Protein AF-A0A523Q252-F1 (afdb_monomer_lite)

Foldseek 3Di:
DDDDDDDDDDDDDDDDDDDDPVPQDDLLRQLCVVLVDDPVLSVQLVVQCVVVVHDSQVSCVVVVNDDPVSSLVSVCVNLVPDDDDPPDPPDAQAEEEAWAQADPDDDQTVCRVQVHDQQDFDCCQLVSHDDPPQWDDRPPDPSYIYGHNHDHDPDRQCSLLDPSVLSVVVVVVSHHVDYHYHYPDVVVDCGLLSNQLSDAADEAEAEPPPDDPVVVVVVVVSNVVGNHHYPYYHYDPD

Radius of gyration: 22.76 Å; chains: 1; bounding box: 71×56×60 Å

pLDDT: mean 72.09, std 19.12, range [28.69, 90.31]

Sequence (238 aa):
MTEQEKASGPTHSTFGSLPSSDDIRSIGDIIRDTRALSAAQVAEILQHQRLHGLKFGEAAIALGYASPDDVLHALAEQFNYAVADGEQTAAHPELVVLNQPFSQLRGPRLHEVFGVDNNSGLSGLLSGRRGDSVIKSVKGINNLFVLPVGIQPPNPLELIEGAAFGLLLHELLNKFDHVVVDTPAADFGADGLVAAARCGVALIVARQNSVRVDDLKALVQALSASTAKVAGVVMNEY

Structure (mmCIF, N/CA/C/O backbone):
data_AF-A0A523Q252-F1
#
_entry.id   AF-A0A523Q252-F1
#
loop_
_atom_site.group_PDB
_atom_site.id
_atom_site.type_symbol
_atom_site.label_atom_id
_atom_site.label_alt_id
_atom_site.label_comp_id
_atom_site.label_asym_id
_atom_site.label_entity_id
_atom_site.label_seq_id
_atom_site.pdbx_PDB_ins_code
_atom_site.Cartn_x
_atom_site.Cartn_y
_atom_site.Cartn_z
_atom_site.occupancy
_atom_site.B_iso_or_equiv
_atom_site.auth_seq_id
_atom_site.auth_comp_id
_atom_site.auth_asym_id
_atom_site.auth_atom_id
_atom_site.pdbx_PDB_model_num
ATOM 1 N N . MET A 1 1 ? -52.407 40.729 -20.693 1.00 36.56 1 MET A N 1
ATOM 2 C CA . MET A 1 1 ? -51.652 39.997 -21.728 1.00 36.56 1 MET A CA 1
ATOM 3 C C . MET A 1 1 ? -50.249 40.572 -21.735 1.00 36.56 1 MET A C 1
ATOM 5 O O . MET A 1 1 ? -50.136 41.751 -22.027 1.00 36.56 1 MET A O 1
ATOM 9 N N . THR A 1 2 ? -49.164 39.901 -21.369 1.00 36.41 2 THR A N 1
ATOM 10 C CA . THR A 1 2 ? -48.904 38.588 -20.750 1.00 36.41 2 THR A CA 1
ATOM 11 C C . THR A 1 2 ? -47.405 38.663 -20.393 1.00 36.41 2 THR A C 1
ATOM 13 O O . THR A 1 2 ? -46.622 39.146 -21.203 1.00 36.41 2 THR A O 1
ATOM 16 N N . GLU A 1 3 ? -47.063 38.505 -19.115 1.00 33.69 3 GLU A N 1
ATOM 17 C CA . GLU A 1 3 ? -46.127 37.489 -18.589 1.00 33.69 3 GLU A CA 1
ATOM 18 C C . GLU A 1 3 ? -44.646 37.619 -19.003 1.00 33.69 3 GLU A C 1
ATOM 20 O O . GLU A 1 3 ? -44.242 37.293 -20.113 1.00 33.69 3 GLU A O 1
ATOM 25 N N . GLN A 1 4 ? -43.828 38.040 -18.028 1.00 32.91 4 GLN A N 1
ATOM 26 C CA . GLN A 1 4 ? -42.400 37.737 -17.924 1.00 32.91 4 GLN A CA 1
ATOM 27 C C . GLN A 1 4 ? -42.231 36.698 -16.808 1.00 32.91 4 GLN A C 1
ATOM 29 O O . GLN A 1 4 ? -42.614 36.935 -15.661 1.00 32.91 4 GLN A O 1
ATOM 34 N N . GLU A 1 5 ? -41.677 35.547 -17.170 1.00 33.34 5 GLU A N 1
ATOM 35 C CA . GLU A 1 5 ? -41.422 34.400 -16.306 1.00 33.34 5 GLU A CA 1
ATOM 36 C C . GLU A 1 5 ? -40.160 34.634 -15.457 1.00 33.34 5 GLU A C 1
ATOM 38 O O . GLU A 1 5 ? -39.089 34.969 -15.968 1.00 33.34 5 GLU A O 1
ATOM 43 N N . LYS A 1 6 ? -40.301 34.493 -14.135 1.00 35.69 6 LYS A N 1
ATOM 44 C CA . LYS A 1 6 ? -39.250 34.682 -13.130 1.00 35.69 6 LYS A CA 1
ATOM 45 C C . LYS A 1 6 ? -38.856 33.303 -12.598 1.00 35.69 6 LYS A C 1
ATOM 47 O O . LYS A 1 6 ? -39.648 32.664 -11.913 1.00 35.69 6 LYS A O 1
ATOM 52 N N . ALA A 1 7 ? -37.647 32.850 -12.919 1.00 34.19 7 ALA A N 1
ATOM 53 C CA . ALA A 1 7 ? -37.107 31.583 -12.436 1.00 34.19 7 ALA A CA 1
ATOM 54 C C . ALA A 1 7 ? -36.744 31.669 -10.940 1.00 34.19 7 ALA A C 1
ATOM 56 O O . ALA A 1 7 ? -35.943 32.510 -10.524 1.00 34.19 7 ALA A O 1
ATOM 57 N N . SER A 1 8 ? -37.349 30.787 -10.143 1.00 32.75 8 SER A N 1
ATOM 58 C CA . SER A 1 8 ? -37.060 30.552 -8.726 1.00 32.75 8 SER A CA 1
ATOM 59 C C . SER A 1 8 ? -35.768 29.746 -8.556 1.00 32.75 8 SER A C 1
ATOM 61 O O . SER A 1 8 ? -35.672 28.626 -9.050 1.00 32.75 8 SER A O 1
ATOM 63 N N . GLY A 1 9 ? -34.794 30.290 -7.823 1.00 31.78 9 GLY A N 1
ATOM 64 C CA . GLY A 1 9 ? -33.661 29.528 -7.283 1.00 31.78 9 GLY A CA 1
ATOM 65 C C . GLY A 1 9 ? -34.025 28.883 -5.935 1.00 31.78 9 GLY A C 1
ATOM 66 O O . GLY A 1 9 ? -34.814 29.474 -5.191 1.00 31.78 9 GLY A O 1
ATOM 67 N N . PRO A 1 10 ? -33.496 27.692 -5.596 1.00 34.22 10 PRO A N 1
ATOM 68 C CA . PRO A 1 10 ? -33.835 27.025 -4.351 1.00 34.22 10 PRO A CA 1
ATOM 69 C C . PRO A 1 10 ? -33.072 27.610 -3.153 1.00 34.22 10 PRO A C 1
ATOM 71 O O . PRO A 1 10 ? -31.924 28.038 -3.231 1.00 34.22 10 PRO A O 1
ATOM 74 N N . THR A 1 11 ? -33.792 27.608 -2.039 1.00 34.41 11 THR A N 1
ATOM 75 C CA . THR A 1 11 ? -33.485 28.021 -0.668 1.00 34.41 11 THR A CA 1
ATOM 76 C C . THR A 1 11 ? -32.169 27.481 -0.098 1.00 34.41 11 THR A C 1
ATOM 78 O O . THR A 1 11 ? -31.954 26.272 -0.062 1.00 34.41 11 THR A O 1
ATOM 81 N N . HIS A 1 12 ? -31.345 28.378 0.456 1.00 29.38 12 HIS A N 1
ATOM 82 C CA . HIS A 1 12 ? -30.237 28.038 1.352 1.00 29.38 12 HIS A CA 1
ATOM 83 C C . HIS A 1 12 ? -30.773 27.441 2.662 1.00 29.38 12 HIS A C 1
ATOM 85 O O . HIS A 1 12 ? -31.396 28.139 3.460 1.00 29.38 12 HIS A O 1
ATOM 91 N N . SER A 1 13 ? -30.496 26.163 2.906 1.00 30.22 13 SER A N 1
ATOM 92 C CA . SER A 1 13 ? -30.574 25.554 4.233 1.00 30.22 13 SER A CA 1
ATOM 93 C C . SER A 1 13 ? -29.261 25.808 4.981 1.00 30.22 13 SER A C 1
ATOM 95 O O . SER A 1 13 ? -28.198 25.333 4.581 1.00 30.22 13 SER A O 1
ATOM 97 N N . THR A 1 14 ? -29.347 26.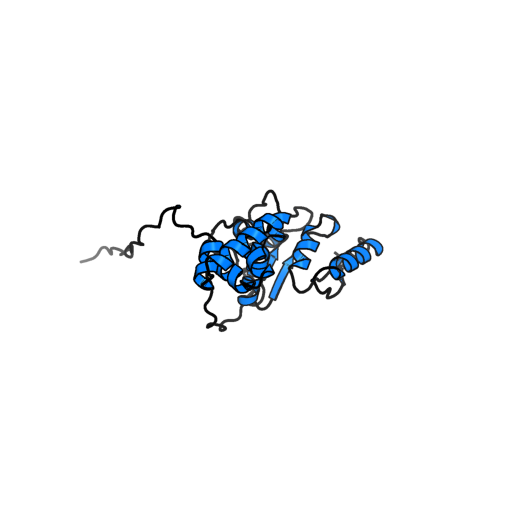599 6.046 1.00 31.44 14 THR A N 1
ATOM 98 C CA . THR A 1 14 ? -28.260 26.958 6.964 1.00 31.44 14 THR A CA 1
ATOM 99 C C . THR A 1 14 ? -27.739 25.717 7.695 1.00 31.44 14 THR A C 1
ATOM 101 O O . THR A 1 14 ? -28.462 25.135 8.500 1.00 31.44 14 THR A O 1
ATOM 104 N N . PHE A 1 15 ? -26.489 25.319 7.444 1.00 30.23 15 PHE A N 1
ATOM 105 C CA . PHE A 1 15 ? -25.785 24.340 8.277 1.00 30.23 15 PHE A CA 1
ATOM 106 C C . PHE A 1 15 ? -25.148 25.044 9.480 1.00 30.23 15 PHE A C 1
ATOM 108 O O . PHE A 1 15 ? -24.561 26.119 9.343 1.00 30.23 15 PHE A O 1
ATOM 115 N N . GLY A 1 16 ? -25.325 24.447 10.662 1.00 31.52 16 GLY A N 1
ATOM 116 C CA . GLY A 1 16 ? -24.846 24.954 11.946 1.00 31.52 16 GLY A CA 1
ATOM 117 C C . GLY A 1 16 ? -23.328 25.137 11.998 1.00 31.52 16 GLY A C 1
ATOM 118 O O . GLY A 1 16 ? -22.571 24.456 11.308 1.00 31.52 16 GLY A O 1
ATOM 119 N N . SER A 1 17 ? -22.902 26.090 12.823 1.00 32.97 17 SER A N 1
ATOM 120 C CA . SER A 1 17 ? -21.505 26.450 13.066 1.00 32.97 17 SER A CA 1
ATOM 121 C C . SER A 1 17 ? -20.650 25.253 13.492 1.00 32.97 17 SER A C 1
ATOM 123 O O . SER A 1 17 ? -21.038 24.490 14.375 1.00 32.97 17 SER A O 1
ATOM 125 N N . LEU A 1 18 ? -19.472 25.141 12.878 1.00 28.69 18 LEU A N 1
ATOM 126 C CA . LEU A 1 18 ? -18.451 24.129 13.153 1.00 28.69 18 LEU A CA 1
ATOM 127 C C . LEU A 1 18 ? -17.830 24.306 14.557 1.00 28.69 18 LEU A C 1
ATOM 129 O O . LEU A 1 18 ? -17.593 25.448 14.959 1.00 28.69 18 LEU A O 1
ATOM 133 N N . PRO A 1 19 ? -17.527 23.210 15.279 1.00 32.03 19 PRO A N 1
ATOM 134 C CA . PRO A 1 19 ? -16.801 23.261 16.546 1.00 32.03 19 PRO A CA 1
ATOM 135 C C . PRO A 1 19 ? -15.319 23.625 16.339 1.00 32.03 19 PRO A C 1
ATOM 137 O O . PRO A 1 19 ? -14.725 23.344 15.295 1.00 32.03 19 PRO A O 1
ATOM 140 N N . SER A 1 20 ? -14.739 24.298 17.333 1.00 35.81 20 SER A N 1
ATOM 141 C CA . SER A 1 20 ? -13.368 24.826 17.348 1.00 35.81 20 SER A CA 1
ATOM 142 C C . SER A 1 20 ? -12.296 23.754 17.598 1.00 35.81 20 SER A C 1
ATOM 144 O O . SER A 1 20 ? -12.566 22.692 18.145 1.00 35.81 20 SER A O 1
ATOM 146 N N . SER A 1 21 ? -11.046 24.064 17.236 1.00 44.66 21 SER A N 1
ATOM 147 C CA . SER A 1 21 ? -9.858 23.188 17.276 1.00 44.66 21 SER A CA 1
ATOM 148 C C . SER A 1 21 ? -9.429 22.654 18.654 1.00 44.66 21 SER A C 1
ATOM 150 O O . SER A 1 21 ? -8.460 21.901 18.714 1.00 44.66 21 SER A O 1
ATOM 152 N N . ASP A 1 22 ? -10.127 23.016 19.731 1.00 42.47 22 ASP A N 1
ATOM 153 C CA . ASP A 1 22 ? -9.881 22.512 21.091 1.00 42.47 22 ASP A CA 1
ATOM 154 C C . ASP A 1 22 ? -10.625 21.192 21.400 1.00 42.47 22 ASP A C 1
ATOM 156 O O . ASP A 1 22 ? -10.358 20.571 22.424 1.00 42.47 22 ASP A O 1
ATOM 160 N N . ASP A 1 23 ? -11.505 20.713 20.507 1.00 49.47 23 ASP A N 1
ATOM 161 C CA . ASP A 1 23 ? -12.364 19.535 20.749 1.00 49.47 23 ASP A CA 1
ATOM 162 C C . ASP A 1 23 ? -11.835 18.204 20.162 1.00 49.47 23 ASP A C 1
ATOM 164 O O . ASP A 1 23 ? -12.564 17.209 20.085 1.00 49.47 23 ASP A O 1
ATOM 168 N N . ILE A 1 24 ? -10.566 18.131 19.736 1.00 50.69 24 ILE A N 1
ATOM 169 C CA . ILE A 1 24 ? -9.999 16.881 19.192 1.00 50.69 24 ILE A CA 1
ATOM 170 C C . ILE A 1 24 ? -9.656 15.928 20.346 1.00 50.69 24 ILE A C 1
ATOM 172 O O . ILE A 1 24 ? -8.598 16.031 20.969 1.00 50.69 24 ILE A O 1
ATOM 176 N N . ARG A 1 25 ? -10.546 14.965 20.613 1.00 63.75 25 ARG A N 1
ATOM 177 C CA . ARG A 1 25 ? -10.319 13.901 21.604 1.00 63.75 25 ARG A CA 1
ATOM 178 C C . ARG A 1 25 ? -9.081 13.068 21.246 1.00 63.75 25 ARG A C 1
ATOM 180 O O . ARG A 1 25 ? -8.882 12.687 20.093 1.00 63.75 25 ARG A O 1
ATOM 187 N N . SER A 1 26 ? -8.231 12.780 22.232 1.00 75.75 26 SER A N 1
ATOM 188 C CA . SER A 1 26 ? -7.051 11.926 22.049 1.00 75.75 26 SER A CA 1
ATOM 189 C C . SER A 1 26 ? -7.464 10.466 21.835 1.00 75.75 26 SER A C 1
ATOM 191 O O . SER A 1 26 ? -8.417 10.003 22.458 1.00 75.75 26 SER A O 1
ATOM 193 N N . ILE A 1 27 ? -6.704 9.703 21.034 1.00 71.81 27 ILE A N 1
ATOM 194 C CA . ILE A 1 27 ? -6.896 8.244 20.845 1.00 71.81 27 ILE A CA 1
ATOM 195 C C . ILE A 1 27 ? -7.031 7.536 22.195 1.00 71.81 27 ILE A C 1
ATOM 197 O O . ILE A 1 27 ? -7.860 6.647 22.352 1.00 71.81 27 ILE A O 1
ATOM 201 N N . GLY A 1 28 ? -6.218 7.937 23.178 1.00 77.00 28 GLY A N 1
ATOM 202 C CA . GLY A 1 28 ? -6.243 7.330 24.506 1.00 77.00 28 GLY A CA 1
ATOM 203 C C . GLY A 1 28 ? -7.554 7.566 25.253 1.00 77.00 28 GLY A C 1
ATOM 204 O O . GLY A 1 28 ? -8.025 6.658 25.932 1.00 77.00 28 GLY A O 1
ATOM 205 N N . ASP A 1 29 ? -8.171 8.737 25.084 1.00 80.44 29 ASP A N 1
ATOM 206 C CA . ASP A 1 29 ? -9.478 9.041 25.672 1.00 80.44 29 ASP A CA 1
ATOM 207 C C . ASP A 1 29 ? -10.586 8.247 24.978 1.00 80.44 29 ASP A C 1
ATOM 209 O O . ASP A 1 29 ? -11.436 7.671 25.647 1.00 80.44 29 ASP A O 1
ATOM 213 N N . ILE A 1 30 ? -10.527 8.129 23.649 1.00 80.00 30 ILE A N 1
ATOM 214 C CA . ILE A 1 30 ? -11.528 7.384 22.876 1.00 80.00 30 ILE A CA 1
ATOM 215 C C . ILE A 1 30 ? -11.455 5.882 23.187 1.00 80.00 30 ILE A C 1
ATOM 217 O O . ILE A 1 30 ? -12.484 5.256 23.434 1.00 80.00 30 ILE A O 1
ATOM 221 N N . ILE A 1 31 ? -10.253 5.295 23.254 1.00 81.00 31 ILE A N 1
ATOM 222 C CA . ILE A 1 31 ? -10.076 3.882 23.631 1.00 81.00 31 ILE A CA 1
ATOM 223 C C . ILE A 1 31 ? -10.504 3.653 25.084 1.00 81.00 31 ILE A C 1
ATOM 225 O O . ILE A 1 31 ? -11.173 2.659 25.370 1.00 81.00 31 ILE A O 1
ATOM 229 N N . ARG A 1 32 ? -10.160 4.569 26.003 1.00 84.81 32 ARG A N 1
ATOM 230 C CA . ARG A 1 32 ? -10.606 4.497 27.402 1.00 84.81 32 ARG A CA 1
ATOM 231 C C . ARG A 1 32 ? -12.126 4.454 27.486 1.00 84.81 32 ARG A C 1
ATOM 233 O O . ARG A 1 32 ? -12.649 3.604 28.202 1.00 84.81 32 ARG A O 1
ATOM 240 N N . ASP A 1 33 ? -12.805 5.342 26.772 1.00 82.31 33 ASP A N 1
ATOM 241 C CA . ASP A 1 33 ? -14.258 5.473 26.835 1.00 82.31 33 ASP A CA 1
ATOM 242 C C . ASP A 1 33 ? -14.952 4.282 26.145 1.00 82.31 33 ASP A C 1
ATOM 244 O O . ASP A 1 33 ? -15.894 3.718 26.698 1.00 82.31 33 ASP A O 1
ATOM 248 N N . THR A 1 34 ? -14.428 3.819 25.003 1.00 78.75 34 THR A N 1
ATOM 249 C CA . THR A 1 34 ? -14.981 2.685 24.231 1.00 78.75 34 THR A CA 1
ATOM 250 C C . THR A 1 34 ? -14.838 1.349 24.966 1.00 78.75 34 THR A C 1
ATOM 252 O O . THR A 1 34 ? -15.747 0.521 24.943 1.00 78.75 34 THR A O 1
ATOM 255 N N . ARG A 1 35 ? -13.702 1.121 25.641 1.00 83.25 35 ARG A N 1
ATOM 256 C CA . ARG A 1 35 ? -13.409 -0.127 26.375 1.00 83.25 35 ARG A CA 1
ATOM 257 C C . ARG A 1 35 ? -13.620 -0.027 27.885 1.00 83.25 35 ARG A C 1
ATOM 259 O O . ARG A 1 35 ? -13.317 -0.983 28.594 1.00 83.25 35 ARG A O 1
ATOM 266 N N . ALA A 1 36 ? -14.138 1.103 28.371 1.00 85.56 36 ALA A N 1
ATOM 267 C CA . ALA A 1 36 ? -14.328 1.394 29.792 1.00 85.56 36 ALA A CA 1
ATOM 268 C C . ALA A 1 36 ? -13.078 1.075 30.645 1.00 85.56 36 ALA A C 1
ATOM 270 O O . ALA A 1 36 ? -13.165 0.429 31.693 1.00 85.56 36 ALA A O 1
ATOM 271 N N . LEU A 1 37 ? -11.896 1.500 30.181 1.00 87.06 37 LEU A N 1
ATOM 272 C CA . LEU A 1 37 ? -10.628 1.214 30.859 1.00 87.06 37 LEU A CA 1
ATOM 273 C C . LEU A 1 37 ? -10.558 1.918 32.222 1.00 87.06 37 LEU A C 1
ATOM 275 O O . LEU A 1 37 ? -10.811 3.118 32.342 1.00 87.06 37 LEU A O 1
ATOM 279 N N . SER A 1 38 ? -10.143 1.184 33.255 1.00 90.00 38 SER A N 1
ATOM 280 C CA . SER A 1 38 ? -9.910 1.742 34.589 1.00 90.00 38 SER A CA 1
ATOM 281 C C . SER A 1 38 ? -8.661 2.631 34.630 1.00 90.00 38 SER A C 1
ATOM 283 O O . SER A 1 38 ? -7.720 2.463 33.852 1.00 90.00 38 SER A O 1
ATOM 285 N N . ALA A 1 39 ? -8.601 3.546 35.603 1.00 85.88 39 ALA A N 1
ATOM 286 C CA . ALA A 1 39 ? -7.440 4.421 35.797 1.00 85.88 39 ALA A CA 1
ATOM 287 C C . ALA A 1 39 ? -6.124 3.642 36.007 1.00 85.88 39 ALA A C 1
ATOM 289 O O . ALA A 1 39 ? -5.066 4.091 35.566 1.00 85.88 39 ALA A O 1
ATOM 290 N N . ALA A 1 40 ? -6.193 2.460 36.631 1.00 86.75 40 ALA A N 1
ATOM 291 C CA . ALA A 1 40 ? -5.043 1.574 36.804 1.00 86.75 40 ALA A CA 1
ATOM 292 C C . ALA A 1 40 ? -4.554 1.001 35.461 1.00 86.75 40 ALA A C 1
ATOM 294 O O . ALA A 1 40 ? -3.359 1.046 35.183 1.00 86.75 40 ALA A O 1
ATOM 295 N N . GLN A 1 41 ? -5.472 0.552 34.597 1.00 88.62 41 GLN A N 1
ATOM 296 C CA . GLN A 1 41 ? -5.138 0.037 33.263 1.00 88.62 41 GLN A CA 1
ATOM 297 C C . GLN A 1 41 ? -4.547 1.128 32.364 1.00 88.62 41 GLN A C 1
ATOM 299 O O . GLN A 1 41 ? -3.558 0.897 31.676 1.00 88.62 41 GLN A O 1
ATOM 304 N N . VAL A 1 42 ? -5.092 2.348 32.405 1.00 88.00 42 VAL A N 1
ATOM 305 C CA . VAL A 1 42 ? -4.537 3.483 31.647 1.00 88.00 42 VAL A CA 1
ATOM 306 C C . VAL A 1 42 ? -3.118 3.820 32.114 1.00 88.00 42 VAL A C 1
ATOM 308 O O . VAL A 1 42 ? -2.238 4.061 31.286 1.00 88.00 42 VAL A O 1
ATOM 311 N N . ALA A 1 43 ? -2.862 3.808 33.425 1.00 87.88 43 ALA A N 1
ATOM 312 C CA . ALA A 1 43 ? -1.526 4.047 33.966 1.00 87.88 43 ALA A CA 1
ATOM 313 C C . ALA A 1 43 ? -0.516 2.979 33.510 1.00 87.88 43 ALA A C 1
ATOM 315 O O . ALA A 1 43 ? 0.619 3.319 33.169 1.00 87.88 43 ALA A O 1
ATOM 316 N N . GLU A 1 44 ? -0.944 1.717 33.451 1.00 89.75 44 GLU A N 1
ATOM 317 C CA . GLU A 1 44 ? -0.135 0.596 32.972 1.00 89.75 44 GLU A CA 1
ATOM 318 C C . GLU A 1 44 ? 0.195 0.727 31.477 1.00 89.75 44 GLU A C 1
ATOM 320 O O . GLU A 1 44 ? 1.360 0.610 31.093 1.00 89.75 44 GLU A O 1
ATOM 325 N N . ILE A 1 45 ? -0.788 1.097 30.647 1.00 88.38 45 ILE A N 1
ATOM 326 C CA . ILE A 1 45 ? -0.581 1.388 29.218 1.00 88.38 45 ILE A CA 1
ATOM 327 C C . ILE A 1 45 ? 0.430 2.520 29.041 1.00 88.38 45 ILE A C 1
ATOM 329 O O . ILE A 1 45 ? 1.381 2.377 28.277 1.00 88.38 45 ILE A O 1
ATOM 333 N N . LEU A 1 46 ? 0.287 3.626 29.777 1.00 89.00 46 LEU A N 1
ATOM 334 C CA . LEU A 1 46 ? 1.210 4.764 29.701 1.00 89.00 46 LEU A CA 1
ATOM 335 C C . LEU A 1 46 ? 2.627 4.414 30.177 1.00 89.00 46 LEU A C 1
ATOM 337 O O . LEU A 1 46 ? 3.612 4.951 29.665 1.00 89.00 46 LEU A O 1
ATOM 341 N N . GLN A 1 47 ? 2.754 3.539 31.174 1.00 90.00 47 GLN A N 1
ATOM 342 C CA . GLN A 1 47 ? 4.050 3.054 31.633 1.00 90.00 47 GLN A CA 1
ATOM 343 C C . GLN A 1 47 ? 4.710 2.169 30.574 1.00 90.00 47 GLN A C 1
ATOM 345 O O . GLN A 1 47 ? 5.877 2.390 30.247 1.00 90.00 47 GLN A O 1
ATOM 350 N N . HIS A 1 48 ? 3.963 1.224 30.003 1.00 88.12 48 HIS A N 1
ATOM 351 C CA . HIS A 1 48 ? 4.439 0.342 28.941 1.00 88.12 48 HIS A CA 1
ATOM 352 C C . HIS A 1 48 ? 4.820 1.133 27.683 1.00 88.12 48 HIS A C 1
ATOM 354 O O . HIS A 1 48 ? 5.876 0.909 27.095 1.00 88.12 48 HIS A O 1
ATOM 360 N N . GLN A 1 49 ? 4.023 2.150 27.346 1.00 87.44 49 GLN A N 1
ATOM 361 C CA . GLN A 1 49 ? 4.294 3.102 26.276 1.00 87.44 49 GLN A CA 1
ATOM 362 C C . GLN A 1 49 ? 5.659 3.787 26.451 1.00 87.44 49 GLN A C 1
ATOM 364 O O . GLN A 1 49 ? 6.457 3.815 25.517 1.00 87.44 49 GLN A O 1
ATOM 369 N N . ARG A 1 50 ? 5.953 4.312 27.652 1.00 88.44 50 ARG A N 1
ATOM 370 C CA . ARG A 1 50 ? 7.233 4.983 27.951 1.00 88.44 50 ARG A CA 1
ATOM 371 C C . ARG A 1 50 ? 8.421 4.026 27.963 1.00 88.44 50 ARG A C 1
ATOM 373 O O . ARG A 1 50 ? 9.497 4.412 27.523 1.00 88.44 50 ARG A O 1
ATOM 380 N N . LEU A 1 51 ? 8.238 2.810 28.478 1.00 87.56 51 LEU A N 1
ATOM 381 C CA . LEU A 1 51 ? 9.306 1.811 28.573 1.00 87.56 51 LEU A CA 1
ATOM 382 C C . LEU A 1 51 ? 9.721 1.265 27.203 1.00 87.56 51 LEU A C 1
ATOM 384 O O . LEU A 1 51 ? 10.904 1.023 26.984 1.00 87.56 51 LEU A O 1
ATOM 388 N N . HIS A 1 52 ? 8.761 1.089 26.293 1.00 82.56 52 HIS A N 1
ATOM 389 C CA . HIS A 1 52 ? 8.989 0.459 24.990 1.00 82.56 52 HIS A CA 1
ATOM 390 C C . HIS A 1 52 ? 8.957 1.435 23.805 1.00 82.56 52 HIS A C 1
ATOM 392 O O . HIS A 1 52 ? 9.164 1.015 22.671 1.00 82.56 52 HIS A O 1
ATOM 398 N N . GLY A 1 53 ? 8.715 2.730 24.043 1.00 84.44 53 GLY A N 1
ATOM 399 C CA . GLY A 1 53 ? 8.659 3.748 22.987 1.00 84.44 53 GLY A CA 1
ATOM 400 C C . GLY A 1 53 ? 7.492 3.566 22.008 1.00 84.44 53 GLY A C 1
ATOM 401 O O . GLY A 1 53 ? 7.594 3.981 20.858 1.00 84.44 53 GLY A O 1
ATOM 402 N N . LEU A 1 54 ? 6.403 2.929 22.445 1.00 78.81 54 LEU A N 1
ATOM 403 C CA . LEU A 1 54 ? 5.244 2.602 21.606 1.00 78.81 54 LEU A CA 1
ATOM 404 C C . LEU A 1 54 ? 4.253 3.773 21.510 1.00 78.81 54 LEU A C 1
ATOM 406 O O . LEU A 1 54 ? 4.300 4.728 22.291 1.00 78.81 54 LEU A O 1
ATOM 410 N N . LYS A 1 55 ? 3.301 3.704 20.577 1.00 81.31 55 LYS A N 1
ATOM 411 C CA . LYS A 1 55 ? 2.104 4.566 20.604 1.00 81.31 55 LYS A CA 1
ATOM 412 C C . LYS A 1 55 ? 1.061 3.996 21.574 1.00 81.31 55 LYS A C 1
ATOM 414 O O . LYS A 1 55 ? 1.054 2.801 21.849 1.00 81.31 55 LYS A O 1
ATOM 419 N N . PHE A 1 56 ? 0.153 4.831 22.091 1.00 86.38 56 PHE A N 1
ATOM 420 C CA . PHE A 1 56 ? -0.826 4.404 23.108 1.00 86.38 56 PHE A CA 1
ATOM 421 C C . PHE A 1 56 ? -1.658 3.184 22.670 1.00 86.38 56 PHE A C 1
ATOM 423 O O . PHE A 1 56 ? -1.790 2.233 23.432 1.00 86.38 56 PHE A O 1
ATOM 430 N N . GLY A 1 57 ? -2.166 3.177 21.431 1.00 79.81 57 GLY A N 1
ATOM 431 C CA . GLY A 1 57 ? -2.928 2.043 20.892 1.00 79.81 57 GLY A CA 1
ATOM 432 C C . GLY A 1 57 ? -2.100 0.758 20.767 1.00 79.81 57 GLY A C 1
ATOM 433 O O . GLY A 1 57 ? -2.587 -0.318 21.092 1.00 79.81 57 GLY A O 1
ATOM 434 N N . GLU A 1 58 ? -0.827 0.863 20.383 1.00 77.56 58 GLU A N 1
ATOM 435 C CA . GLU A 1 58 ? 0.093 -0.284 20.296 1.00 77.56 58 GLU A CA 1
ATOM 436 C C . GLU A 1 58 ? 0.393 -0.863 21.685 1.00 77.56 58 GLU A C 1
ATOM 438 O O . GLU A 1 58 ? 0.364 -2.077 21.870 1.00 77.56 58 GLU A O 1
ATOM 443 N N . ALA A 1 59 ? 0.610 0.003 22.681 1.00 85.69 59 ALA A N 1
ATOM 444 C CA . ALA A 1 59 ? 0.790 -0.410 24.070 1.00 85.69 59 ALA A CA 1
ATOM 445 C C . ALA A 1 59 ? -0.487 -1.049 24.650 1.00 85.69 59 ALA A C 1
ATOM 447 O O . ALA A 1 59 ? -0.403 -2.034 25.380 1.00 85.69 59 ALA A O 1
ATOM 448 N N . ALA A 1 60 ? -1.669 -0.536 24.295 1.00 86.44 60 ALA A N 1
ATOM 449 C CA . ALA A 1 60 ? -2.948 -1.108 24.709 1.00 86.44 60 ALA A CA 1
ATOM 450 C C . ALA A 1 60 ? -3.193 -2.501 24.102 1.00 86.44 60 ALA A C 1
ATOM 452 O O . ALA A 1 60 ? -3.703 -3.379 24.798 1.00 86.44 60 ALA A O 1
ATOM 453 N N . ILE A 1 61 ? -2.782 -2.730 22.849 1.00 85.44 61 ILE A N 1
ATOM 454 C CA . ILE A 1 61 ? -2.831 -4.053 22.205 1.00 85.44 61 ILE A CA 1
ATOM 455 C C . ILE A 1 61 ? -1.831 -5.014 22.847 1.00 85.44 61 ILE A C 1
ATOM 457 O O . ILE A 1 61 ? -2.189 -6.143 23.173 1.00 85.44 61 ILE A O 1
ATOM 461 N N . ALA A 1 62 ? -0.592 -4.568 23.071 1.00 82.56 62 ALA A N 1
ATOM 462 C CA . ALA A 1 62 ? 0.457 -5.395 23.665 1.00 82.56 62 ALA A CA 1
ATOM 463 C C . ALA A 1 62 ? 0.088 -5.906 25.069 1.00 82.56 62 ALA A C 1
ATOM 465 O O . ALA A 1 62 ? 0.439 -7.026 25.433 1.00 82.56 62 ALA A O 1
ATOM 466 N N . LEU A 1 63 ? -0.656 -5.103 25.837 1.00 88.88 63 LEU A N 1
ATOM 467 C CA . LEU A 1 63 ? -1.165 -5.463 27.164 1.00 88.88 63 LEU A CA 1
ATOM 468 C C . LEU A 1 63 ? -2.520 -6.198 27.132 1.00 88.88 63 LEU A C 1
ATOM 470 O O . LEU A 1 63 ? -3.028 -6.584 28.181 1.00 88.88 63 LEU A O 1
ATOM 474 N N . GLY A 1 64 ? -3.120 -6.394 25.952 1.00 86.94 64 GLY A N 1
ATOM 475 C CA . GLY A 1 64 ? -4.415 -7.067 25.792 1.00 86.94 64 GLY A CA 1
ATOM 476 C C . GLY A 1 64 ? -5.629 -6.243 26.241 1.00 86.94 64 GLY A C 1
ATOM 477 O O . GLY A 1 64 ? -6.718 -6.791 26.399 1.00 86.94 64 GLY A O 1
ATOM 478 N N . TYR A 1 65 ? -5.461 -4.934 26.447 1.00 87.75 65 TYR A N 1
ATOM 479 C CA . TYR A 1 65 ? -6.527 -4.014 26.859 1.00 87.75 65 TYR A CA 1
ATOM 480 C C . TYR A 1 65 ? -7.317 -3.426 25.684 1.00 87.75 65 TYR A C 1
ATOM 482 O O . TYR A 1 65 ? -8.422 -2.922 25.880 1.00 87.75 65 TYR A O 1
ATOM 490 N N . ALA A 1 66 ? -6.778 -3.516 24.469 1.00 83.50 66 ALA A N 1
ATOM 491 C CA . ALA A 1 66 ? -7.461 -3.166 23.231 1.00 83.50 66 ALA A CA 1
ATOM 492 C C . ALA A 1 66 ? -7.165 -4.210 22.147 1.00 83.50 66 ALA A C 1
ATOM 494 O O . ALA A 1 66 ? -6.098 -4.819 22.121 1.00 83.50 66 ALA A O 1
ATOM 495 N N . SER A 1 67 ? -8.110 -4.413 21.242 1.00 78.00 67 SER A N 1
ATOM 496 C CA . SER A 1 67 ? -7.906 -5.122 19.982 1.00 78.00 67 SER A CA 1
ATOM 497 C C . SER A 1 67 ? -7.448 -4.146 18.892 1.00 78.00 67 SER A C 1
ATOM 499 O O . SER A 1 67 ? -7.644 -2.933 19.033 1.00 78.00 67 SER A O 1
ATOM 501 N N . PRO A 1 68 ? -6.867 -4.646 17.786 1.00 69.81 68 PRO A N 1
ATOM 502 C CA . PRO A 1 68 ? -6.602 -3.825 16.611 1.00 69.81 68 PRO A CA 1
ATOM 503 C C . PRO A 1 68 ? -7.838 -3.026 16.182 1.00 69.81 68 PRO A C 1
ATOM 505 O O . PRO A 1 68 ? -7.726 -1.817 16.015 1.00 69.81 68 PRO A O 1
ATOM 508 N N . ASP A 1 69 ? -9.016 -3.655 16.135 1.00 66.62 69 ASP A N 1
ATOM 509 C CA . ASP A 1 69 ? -10.269 -3.017 15.713 1.00 66.62 69 ASP A CA 1
ATOM 510 C C . ASP A 1 69 ? -10.677 -1.827 16.596 1.00 66.62 69 ASP A C 1
ATOM 512 O O . ASP A 1 69 ? -11.172 -0.830 16.079 1.00 66.62 69 ASP A O 1
ATOM 516 N N . ASP A 1 70 ? -10.398 -1.855 17.905 1.00 73.81 70 ASP A N 1
ATOM 517 C CA . ASP A 1 70 ? -10.697 -0.714 18.789 1.00 73.81 70 ASP A CA 1
ATOM 518 C C . ASP A 1 70 ? -9.794 0.482 18.510 1.00 73.81 70 ASP A C 1
ATOM 520 O O . ASP A 1 70 ? -10.224 1.631 18.589 1.00 73.81 70 ASP A O 1
ATOM 524 N N . VAL A 1 71 ? -8.524 0.220 18.189 1.00 75.44 71 VAL A N 1
ATOM 525 C CA . VAL A 1 71 ? -7.582 1.273 17.808 1.00 75.44 71 VAL A CA 1
ATOM 526 C C . VAL A 1 71 ? -7.995 1.862 16.463 1.00 75.44 71 VAL A C 1
ATOM 528 O O . VAL A 1 71 ? -7.955 3.081 16.301 1.00 75.44 71 VAL A O 1
ATOM 531 N N . LEU A 1 72 ? -8.439 1.023 15.521 1.00 59.97 72 LEU A N 1
ATOM 532 C CA . LEU A 1 72 ? -8.966 1.471 14.231 1.00 59.97 72 LEU A CA 1
ATOM 533 C C . LEU A 1 72 ? -10.239 2.306 14.413 1.00 59.97 72 LEU A C 1
ATOM 535 O O . LEU A 1 72 ? -10.333 3.379 13.823 1.00 59.97 72 LEU A O 1
ATOM 539 N N . HIS A 1 73 ? -11.169 1.881 15.271 1.00 66.31 73 HIS A N 1
ATOM 540 C CA . HIS A 1 73 ? -12.382 2.636 15.587 1.00 66.31 73 HIS A CA 1
ATOM 541 C C . HIS A 1 73 ? -12.057 3.977 16.258 1.00 66.31 73 HIS A C 1
ATOM 543 O O . HIS A 1 73 ? -12.573 5.016 15.855 1.00 66.31 73 HIS A O 1
ATOM 549 N N . ALA A 1 74 ? -11.141 3.988 17.230 1.00 72.69 74 ALA A N 1
ATOM 550 C CA . ALA A 1 74 ? -10.728 5.212 17.909 1.00 72.69 74 ALA A CA 1
ATOM 551 C C . ALA A 1 74 ? -10.026 6.205 16.972 1.00 72.69 74 ALA A C 1
ATOM 553 O O . ALA A 1 74 ? -10.228 7.414 17.078 1.00 72.69 74 ALA A O 1
ATOM 554 N N . LEU A 1 75 ? -9.230 5.705 16.024 1.00 63.19 75 LEU A N 1
ATOM 555 C CA . LEU A 1 75 ? -8.645 6.515 14.956 1.00 63.19 75 LEU A CA 1
ATOM 556 C C . LEU A 1 75 ? -9.722 7.023 13.988 1.00 63.19 75 LEU A C 1
ATOM 558 O O . LEU A 1 75 ? -9.691 8.189 13.597 1.00 63.19 75 LEU A O 1
ATOM 562 N N . ALA A 1 76 ? -10.690 6.181 13.624 1.00 57.28 76 ALA A N 1
ATOM 563 C CA . ALA A 1 76 ? -11.806 6.577 12.777 1.00 57.28 76 ALA A CA 1
ATOM 564 C C . ALA A 1 76 ? -12.632 7.700 13.410 1.00 57.28 76 ALA A C 1
ATOM 566 O O . ALA A 1 76 ? -12.933 8.686 12.744 1.00 57.28 76 ALA A O 1
ATOM 567 N N . GLU A 1 77 ? -12.899 7.618 14.708 1.00 65.88 77 GLU A N 1
ATOM 568 C CA . GLU A 1 77 ? -13.611 8.649 15.456 1.00 65.88 77 GLU A CA 1
ATOM 569 C C . GLU A 1 77 ? -12.775 9.930 15.616 1.00 65.88 77 GLU A C 1
ATOM 571 O O . GLU A 1 77 ? -13.270 11.023 15.342 1.00 65.88 77 GLU A O 1
ATOM 576 N N . GLN A 1 78 ? -11.487 9.817 15.967 1.00 63.19 78 GLN A N 1
ATOM 577 C CA . GLN A 1 78 ? -10.599 10.975 16.140 1.00 63.19 78 GLN A CA 1
ATOM 578 C C . GLN A 1 78 ? -10.454 11.806 14.860 1.00 63.19 78 GLN A C 1
ATOM 580 O O . GLN A 1 78 ? -10.443 13.037 14.903 1.00 63.19 78 GLN A O 1
ATOM 585 N N . PHE A 1 79 ? -10.315 11.138 13.717 1.00 54.09 79 PHE A N 1
ATOM 586 C CA . PHE A 1 79 ? -10.143 11.789 12.417 1.00 54.09 79 PHE A CA 1
ATOM 587 C C . PHE A 1 79 ? -11.474 11.954 11.662 1.00 54.09 79 PHE A C 1
ATOM 589 O O . PHE A 1 79 ? -11.510 12.504 10.552 1.00 54.09 79 PHE A O 1
ATOM 596 N N . ASN A 1 80 ? -12.581 11.540 12.293 1.00 47.78 80 ASN A N 1
ATOM 597 C CA . ASN A 1 80 ? -13.942 11.570 11.772 1.00 47.78 80 ASN A CA 1
ATOM 598 C C . ASN A 1 80 ? -14.011 10.971 10.351 1.00 47.78 80 ASN A C 1
ATOM 600 O O . ASN A 1 80 ? -14.489 11.594 9.397 1.00 47.78 80 ASN A O 1
ATOM 604 N N . TYR A 1 81 ? -13.461 9.764 10.225 1.00 41.78 81 TYR A N 1
ATOM 605 C CA . TYR A 1 81 ? -13.661 8.866 9.097 1.00 41.78 81 TYR A CA 1
ATOM 606 C C . TYR A 1 81 ? -15.040 8.206 9.212 1.00 41.78 81 TYR A C 1
ATOM 608 O O . TYR A 1 81 ? -15.498 7.885 10.306 1.00 41.78 81 TYR A O 1
ATOM 616 N N . ALA A 1 82 ? -15.719 8.027 8.078 1.00 36.47 82 ALA A N 1
ATOM 617 C CA . ALA A 1 82 ? -17.016 7.365 8.049 1.00 36.47 82 ALA A CA 1
ATOM 618 C C . ALA A 1 82 ? -16.825 5.867 8.332 1.00 36.47 82 ALA A C 1
ATOM 620 O O . ALA A 1 82 ? -16.369 5.123 7.466 1.00 36.47 82 ALA A O 1
ATOM 621 N N . VAL A 1 83 ? -17.163 5.441 9.548 1.00 35.78 83 VAL A N 1
ATOM 622 C CA . VAL A 1 83 ? -17.325 4.026 9.891 1.00 35.78 83 VAL A CA 1
ATOM 623 C C . VAL A 1 83 ? -18.695 3.612 9.367 1.00 35.78 83 VAL A C 1
ATOM 625 O O . VAL A 1 83 ? -19.703 4.211 9.733 1.00 35.78 83 VAL A O 1
ATOM 628 N N . ALA A 1 84 ? -18.738 2.651 8.447 1.00 39.53 84 ALA A N 1
ATOM 629 C CA . ALA A 1 84 ? -20.004 2.056 8.050 1.00 39.53 84 ALA A CA 1
ATOM 630 C C . ALA A 1 84 ? -20.438 1.084 9.151 1.00 39.53 84 ALA A C 1
ATOM 632 O O . ALA A 1 84 ? -19.691 0.160 9.480 1.00 39.53 84 ALA A O 1
ATOM 633 N N . ASP A 1 85 ? -21.636 1.288 9.699 1.00 35.78 85 ASP A N 1
ATOM 634 C CA . ASP A 1 85 ? -22.311 0.257 10.481 1.00 35.78 85 ASP A CA 1
ATOM 635 C C . ASP A 1 85 ? -22.429 -0.995 9.606 1.00 35.78 85 ASP A C 1
ATOM 637 O O . ASP A 1 85 ? -22.744 -0.901 8.417 1.00 35.78 85 ASP A O 1
ATOM 641 N N . GLY A 1 86 ? -22.133 -2.162 10.182 1.00 38.44 86 GLY A N 1
ATOM 642 C CA . GLY A 1 86 ? -21.991 -3.454 9.495 1.00 38.44 86 GLY A CA 1
ATOM 643 C C . GLY A 1 86 ? -23.246 -4.005 8.799 1.00 38.44 86 GLY A C 1
ATOM 644 O O . GLY A 1 86 ? -23.333 -5.208 8.574 1.00 38.44 86 GLY A O 1
ATOM 645 N N . GLU A 1 87 ? -24.210 -3.162 8.438 1.00 35.25 87 GLU A N 1
ATOM 646 C CA . GLU A 1 87 ? -25.466 -3.510 7.782 1.00 35.25 87 GLU A CA 1
ATOM 647 C C . GLU A 1 87 ? -25.691 -2.673 6.513 1.00 35.25 87 GLU A C 1
ATOM 649 O O . GLU A 1 87 ? -26.603 -1.852 6.441 1.00 35.25 87 GLU A O 1
ATOM 654 N N . GLN A 1 88 ? -24.870 -2.892 5.480 1.00 35.47 88 GLN A N 1
ATOM 655 C CA . GLN A 1 88 ? -25.278 -2.695 4.077 1.00 35.47 88 GLN A CA 1
ATOM 656 C C . GLN A 1 88 ? -24.271 -3.312 3.093 1.00 35.47 88 GLN A C 1
ATOM 658 O O . GLN A 1 88 ? -23.620 -2.645 2.295 1.00 35.47 88 GLN A O 1
ATOM 663 N N . THR A 1 89 ? -24.178 -4.641 3.115 1.00 37.88 89 THR A N 1
ATOM 664 C CA . THR A 1 89 ? -23.498 -5.454 2.091 1.00 37.88 89 THR A CA 1
ATOM 665 C C . THR A 1 89 ? -24.383 -5.627 0.845 1.00 37.88 89 THR A C 1
ATOM 667 O O . THR A 1 89 ? -24.749 -6.744 0.487 1.00 37.88 89 THR A O 1
ATOM 670 N N . ALA A 1 90 ? -24.806 -4.538 0.192 1.00 35.28 90 ALA A N 1
ATOM 671 C CA . ALA A 1 90 ? -25.710 -4.645 -0.961 1.00 35.28 90 ALA A CA 1
ATOM 672 C C . ALA A 1 90 ? -25.534 -3.533 -2.014 1.00 35.28 90 ALA A C 1
ATOM 674 O O . ALA A 1 90 ? -26.434 -2.723 -2.206 1.00 35.28 90 ALA A O 1
ATOM 675 N N . ALA A 1 91 ? -24.386 -3.517 -2.704 1.00 36.41 91 ALA A N 1
ATOM 676 C CA . ALA A 1 91 ? -24.228 -3.122 -4.118 1.00 36.41 91 ALA A CA 1
ATOM 677 C C . ALA A 1 91 ? -22.737 -3.228 -4.507 1.00 36.41 91 ALA A C 1
ATOM 679 O O . ALA A 1 91 ? -21.945 -2.366 -4.145 1.00 36.41 91 ALA A O 1
ATOM 680 N N . HIS A 1 92 ? -22.372 -4.311 -5.199 1.00 42.75 92 HIS A N 1
ATOM 681 C CA . HIS A 1 92 ? -21.003 -4.764 -5.511 1.00 42.75 92 HIS A CA 1
ATOM 682 C C . HIS A 1 92 ? -20.136 -3.769 -6.313 1.00 42.75 92 HIS A C 1
ATOM 684 O O . HIS A 1 92 ? -20.514 -3.425 -7.439 1.00 42.75 92 HIS A O 1
ATOM 690 N N . PRO A 1 93 ? -18.965 -3.351 -5.793 1.00 42.81 93 PRO A N 1
ATOM 691 C CA . PRO A 1 93 ? -17.986 -2.562 -6.551 1.00 42.81 93 PRO A CA 1
ATOM 692 C C . PRO A 1 93 ? -16.723 -3.386 -6.875 1.00 42.81 93 PRO A C 1
ATOM 694 O O . PRO A 1 93 ? -15.918 -3.701 -6.008 1.00 42.81 93 PRO A O 1
ATOM 697 N N . GLU A 1 94 ? -16.482 -3.707 -8.144 1.00 52.72 94 GLU A N 1
ATOM 698 C CA . GLU A 1 94 ? -15.371 -4.596 -8.524 1.00 52.72 94 GLU A CA 1
ATOM 699 C C . GLU A 1 94 ? -14.174 -3.832 -9.109 1.00 52.72 94 GLU A C 1
ATOM 701 O O . GLU A 1 94 ? -14.113 -3.621 -10.316 1.00 52.72 94 GLU A O 1
ATOM 706 N N . LEU A 1 95 ? -13.191 -3.538 -8.244 1.00 44.44 95 LEU A N 1
ATOM 707 C CA . LEU A 1 95 ? -11.788 -3.173 -8.526 1.00 44.44 95 LEU A CA 1
ATOM 708 C C . LEU A 1 95 ? -11.389 -1.699 -8.304 1.00 44.44 95 LEU A C 1
ATOM 710 O O . LEU A 1 95 ? -11.689 -0.812 -9.105 1.00 44.44 95 LEU A O 1
ATOM 714 N N . VAL A 1 96 ? -10.573 -1.471 -7.265 1.00 49.12 96 VAL A N 1
ATOM 715 C CA . VAL A 1 96 ? -9.772 -0.242 -7.096 1.00 49.12 96 VAL A CA 1
ATOM 716 C C . VAL A 1 96 ? -8.314 -0.506 -7.413 1.00 49.12 96 VAL A C 1
ATOM 718 O O . VAL A 1 96 ? -7.728 -1.456 -6.899 1.00 49.12 96 VAL A O 1
ATOM 721 N N . VAL A 1 97 ? -7.705 0.389 -8.192 1.00 54.09 97 VAL A N 1
ATOM 722 C CA . VAL A 1 97 ? -6.254 0.403 -8.398 1.00 54.09 97 VAL A C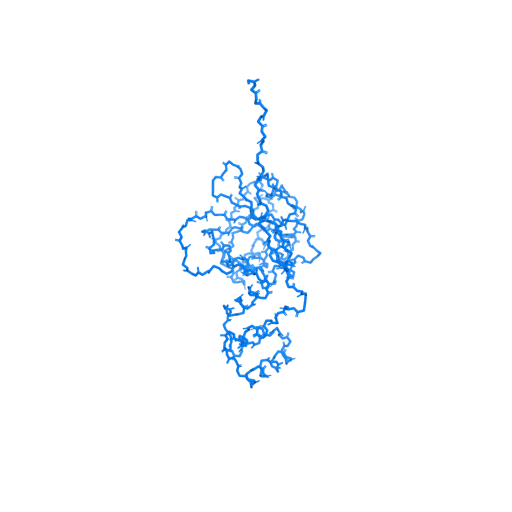A 1
ATOM 723 C C . VAL A 1 97 ? -5.612 1.565 -7.637 1.00 54.09 97 VAL A C 1
ATOM 725 O O . VAL A 1 97 ? -5.919 2.734 -7.889 1.00 54.09 97 VAL A O 1
ATOM 728 N N . LEU A 1 98 ? -4.711 1.241 -6.711 1.00 52.81 98 LEU A N 1
ATOM 729 C CA . LEU A 1 98 ? -3.761 2.167 -6.098 1.00 52.81 98 LEU A CA 1
ATOM 730 C C . LEU A 1 98 ? -2.568 2.307 -7.047 1.00 52.81 98 LEU A C 1
ATOM 732 O O . LEU A 1 98 ? -1.949 1.313 -7.395 1.00 52.81 98 LEU A O 1
ATOM 736 N N . ASN A 1 99 ? -2.269 3.520 -7.502 1.00 42.94 99 ASN A N 1
ATOM 737 C CA . ASN A 1 99 ? -1.227 3.776 -8.503 1.00 42.94 99 ASN A CA 1
ATOM 738 C C . ASN A 1 99 ? 0.111 4.162 -7.862 1.00 42.94 99 ASN A C 1
ATOM 740 O O . ASN A 1 99 ? 0.087 5.052 -7.020 1.00 42.94 99 ASN A O 1
ATOM 744 N N . GLN A 1 100 ? 1.234 3.589 -8.326 1.00 51.50 100 GLN A N 1
ATOM 745 C CA . GLN A 1 100 ? 2.630 4.031 -8.118 1.00 51.50 100 GLN A CA 1
ATOM 746 C C . GLN A 1 100 ? 2.831 4.971 -6.921 1.00 51.50 100 GLN A C 1
ATOM 748 O O . GLN A 1 100 ? 2.970 6.174 -7.159 1.00 51.50 100 GLN A O 1
ATOM 753 N N . PRO A 1 101 ? 2.852 4.501 -5.657 1.00 42.22 101 PRO A N 1
ATOM 754 C CA . PRO A 1 101 ? 2.727 5.404 -4.534 1.00 42.22 101 PRO A CA 1
ATOM 755 C C . PRO A 1 101 ? 3.716 6.568 -4.619 1.00 42.22 101 PRO A C 1
ATOM 757 O O . PRO A 1 101 ? 3.225 7.678 -4.494 1.00 42.22 101 PRO A O 1
ATOM 760 N N . PHE A 1 102 ? 5.008 6.407 -4.985 1.00 50.72 102 PHE A N 1
ATOM 761 C CA . PHE A 1 102 ? 5.934 7.564 -4.997 1.00 50.72 102 PHE A CA 1
ATOM 762 C C . PHE A 1 102 ? 7.126 7.590 -5.986 1.00 50.72 102 PHE A C 1
ATOM 764 O O . PHE A 1 102 ? 7.983 8.469 -5.865 1.00 50.72 102 PHE A O 1
ATOM 771 N N . SER A 1 103 ? 7.205 6.712 -6.994 1.00 40.31 103 SER A N 1
ATOM 772 C CA . SER A 1 103 ? 8.304 6.750 -7.987 1.00 40.31 103 SER A CA 1
ATOM 773 C C . SER A 1 103 ? 7.950 7.553 -9.244 1.00 40.31 103 SER A C 1
ATOM 775 O O . SER A 1 103 ? 6.850 7.450 -9.781 1.00 40.31 103 SER A O 1
ATOM 777 N N . GLN A 1 104 ? 8.908 8.347 -9.742 1.00 44.88 104 GLN A N 1
ATOM 778 C CA . GLN A 1 104 ? 8.784 9.145 -10.973 1.00 44.88 104 GLN A CA 1
ATOM 779 C C . GLN A 1 104 ? 9.325 8.454 -12.239 1.00 44.88 104 GLN A C 1
ATOM 781 O O . GLN A 1 104 ? 9.375 9.090 -13.293 1.00 44.88 104 GLN A O 1
ATOM 786 N N . LEU A 1 105 ? 9.775 7.197 -12.188 1.00 39.91 105 LEU A N 1
ATOM 787 C CA . LEU A 1 105 ? 10.612 6.666 -13.267 1.00 39.91 105 LEU A CA 1
ATOM 788 C C . LEU A 1 105 ? 9.925 5.617 -14.156 1.00 39.91 105 LEU A C 1
ATOM 790 O O . LEU A 1 105 ? 9.771 4.459 -13.794 1.00 39.91 105 LEU A O 1
ATOM 794 N N . ARG A 1 106 ? 9.668 6.082 -15.391 1.00 45.09 106 ARG A N 1
ATOM 795 C CA . ARG A 1 106 ? 9.460 5.358 -16.661 1.00 45.09 106 ARG A CA 1
ATOM 796 C C . ARG A 1 106 ? 8.170 4.538 -16.797 1.00 45.09 106 ARG A C 1
ATOM 798 O O . ARG A 1 106 ? 8.204 3.324 -16.936 1.00 45.09 106 ARG A O 1
ATOM 805 N N . GLY A 1 107 ? 7.054 5.250 -16.923 1.00 47.03 107 GLY A N 1
ATOM 806 C CA . GLY A 1 107 ? 5.793 4.741 -17.471 1.00 47.03 107 GLY A CA 1
ATOM 807 C C . GLY A 1 107 ? 4.704 5.818 -17.429 1.00 47.03 107 GLY A C 1
ATOM 808 O O . GLY A 1 107 ? 4.838 6.750 -16.630 1.00 47.03 107 GLY A O 1
ATOM 809 N N . PRO A 1 108 ? 3.657 5.739 -18.276 1.00 45.62 108 PRO A N 1
ATOM 810 C CA . PRO A 1 108 ? 2.484 6.585 -18.097 1.00 45.62 108 PRO A CA 1
ATOM 811 C C . PRO A 1 108 ? 1.858 6.262 -16.736 1.00 45.62 108 PRO A C 1
ATOM 813 O O . PRO A 1 108 ? 1.647 5.094 -16.403 1.00 45.62 108 PRO A O 1
ATOM 816 N N . ARG A 1 109 ? 1.592 7.283 -15.919 1.00 68.62 109 ARG A N 1
ATOM 817 C CA . ARG A 1 109 ? 0.978 7.086 -14.593 1.00 68.62 109 ARG A CA 1
ATOM 818 C C . ARG A 1 109 ? -0.439 6.547 -14.795 1.00 68.62 109 ARG A C 1
ATOM 820 O O . ARG A 1 109 ? -1.095 6.966 -15.742 1.00 68.62 109 ARG A O 1
ATOM 827 N N . LEU A 1 110 ? -0.978 5.698 -13.911 1.00 73.44 110 LEU A N 1
ATOM 828 C CA . LEU A 1 110 ? -2.340 5.172 -14.126 1.00 73.44 110 LEU A CA 1
ATOM 829 C C . LEU A 1 110 ? -3.395 6.275 -14.291 1.00 73.44 110 LEU A C 1
ATOM 831 O O . LEU A 1 110 ? -4.354 6.094 -15.031 1.00 73.44 110 LEU A O 1
ATOM 835 N N . HIS A 1 111 ? -3.201 7.446 -13.676 1.00 77.75 111 HIS A N 1
ATOM 836 C CA . HIS A 1 111 ? -4.101 8.574 -13.904 1.00 77.75 111 HIS A CA 1
ATOM 837 C C . HIS A 1 111 ? -4.066 9.102 -15.353 1.00 77.75 111 HIS A C 1
ATOM 839 O O . HIS A 1 111 ? -5.097 9.507 -15.875 1.00 77.75 111 HIS A O 1
ATOM 845 N N . GLU A 1 112 ? -2.915 9.042 -16.028 1.00 81.50 112 GLU A N 1
ATOM 846 C CA . GLU A 1 112 ? -2.761 9.374 -17.450 1.00 81.50 112 GLU A CA 1
ATOM 847 C C . GLU A 1 112 ? -3.352 8.266 -18.330 1.00 81.50 112 GLU A C 1
ATOM 849 O O . GLU A 1 112 ? -4.070 8.561 -19.282 1.00 81.50 112 GLU A O 1
ATOM 854 N N . VAL A 1 113 ? -3.109 6.997 -17.975 1.00 80.56 113 VAL A N 1
ATOM 855 C CA . VAL A 1 113 ? -3.650 5.821 -18.684 1.00 80.56 113 VAL A CA 1
ATOM 856 C C . VAL A 1 113 ? -5.180 5.820 -18.672 1.00 80.56 113 VAL A C 1
ATOM 858 O O . VAL A 1 113 ? -5.807 5.544 -19.692 1.00 80.56 113 VAL A O 1
ATOM 861 N N . PHE A 1 114 ? -5.785 6.155 -17.532 1.00 80.56 114 PHE A N 1
ATOM 862 C CA . PHE A 1 114 ? -7.236 6.146 -17.342 1.00 80.56 114 PHE A CA 1
ATOM 863 C C . PHE A 1 114 ? -7.900 7.523 -17.500 1.00 80.56 114 PHE A C 1
ATOM 865 O O . PHE A 1 114 ? -9.120 7.631 -17.375 1.00 80.56 114 PHE A O 1
ATOM 872 N N . GLY A 1 115 ? -7.126 8.577 -17.778 1.00 83.62 115 GLY A N 1
ATOM 873 C CA . GLY A 1 115 ? -7.638 9.934 -17.983 1.00 83.62 115 GLY A CA 1
ATOM 874 C C . GLY A 1 115 ? -8.347 10.538 -16.762 1.00 83.62 115 GLY A C 1
ATOM 875 O O . GLY A 1 115 ? -9.356 11.228 -16.926 1.00 83.62 115 GLY A O 1
ATOM 876 N N . VAL A 1 116 ? -7.850 10.270 -15.549 1.00 83.94 116 VAL A N 1
ATOM 877 C CA . VAL A 1 116 ? -8.375 10.820 -14.284 1.00 83.94 116 VAL A CA 1
ATOM 878 C C . VAL A 1 116 ? -7.450 11.905 -13.721 1.00 83.94 116 VAL A C 1
ATOM 880 O O . VAL A 1 116 ? -6.249 11.920 -13.990 1.00 83.94 116 VAL A O 1
ATOM 883 N N . ASP A 1 117 ? -7.999 12.848 -12.951 1.00 84.50 117 ASP A N 1
ATOM 884 C CA . ASP A 1 117 ? -7.201 13.915 -12.339 1.00 84.50 117 ASP A CA 1
ATOM 885 C C . ASP A 1 117 ? -6.301 13.388 -11.203 1.00 84.50 117 ASP A C 1
ATOM 887 O O . ASP A 1 117 ? -6.642 12.422 -10.526 1.00 84.50 117 ASP A O 1
ATOM 891 N N . ASN A 1 118 ? -5.144 14.026 -10.988 1.00 83.62 118 ASN A N 1
ATOM 892 C CA . ASN A 1 118 ? -4.167 13.665 -9.945 1.00 83.62 118 ASN A CA 1
ATOM 893 C C . ASN A 1 118 ? -3.901 14.832 -8.974 1.00 83.62 118 ASN A C 1
ATOM 895 O O . ASN A 1 118 ? -2.819 14.950 -8.402 1.00 83.62 118 ASN A O 1
ATOM 899 N N . ASN A 1 119 ? -4.877 15.728 -8.799 1.00 81.06 119 ASN A N 1
ATOM 900 C CA . ASN A 1 119 ? -4.738 16.894 -7.915 1.00 81.06 119 ASN A CA 1
ATOM 901 C C . ASN A 1 119 ? -4.936 16.529 -6.435 1.00 81.06 119 ASN A C 1
ATOM 903 O O . ASN A 1 119 ? -4.436 17.205 -5.539 1.00 81.06 119 ASN A O 1
ATOM 907 N N . SER A 1 120 ? -5.657 15.438 -6.184 1.00 81.31 120 SER A N 1
ATOM 908 C CA . SER A 1 120 ? -5.926 14.851 -4.872 1.00 81.31 120 SER A CA 1
ATOM 909 C C . SER A 1 120 ? -5.825 13.332 -4.990 1.00 81.31 120 SER A C 1
ATOM 911 O O . SER A 1 120 ? -5.958 12.805 -6.091 1.00 81.31 120 SER A O 1
ATOM 913 N N . GLY A 1 121 ? -5.521 12.628 -3.899 1.00 83.94 121 GLY A N 1
ATOM 914 C CA . GLY A 1 121 ? -5.261 11.193 -3.976 1.00 83.94 121 GLY A CA 1
ATOM 915 C C . GLY A 1 121 ? -4.703 10.590 -2.693 1.00 83.94 121 GLY A C 1
ATOM 916 O O . GLY A 1 121 ? -4.806 11.186 -1.618 1.00 83.94 121 GLY A O 1
ATOM 917 N N . LEU A 1 122 ? -4.078 9.421 -2.832 1.00 85.31 122 LEU A N 1
ATOM 918 C CA . LEU A 1 122 ? -3.497 8.606 -1.768 1.00 85.31 122 LEU A CA 1
ATOM 919 C C . LEU A 1 122 ? -2.655 9.424 -0.781 1.00 85.31 122 LEU A C 1
ATOM 921 O O . LEU A 1 122 ? -2.852 9.333 0.422 1.00 85.31 122 LEU A O 1
ATOM 925 N N . SER A 1 123 ? -1.768 10.286 -1.271 1.00 83.19 123 SER A N 1
ATOM 926 C CA . SER A 1 123 ? -0.877 11.092 -0.424 1.00 83.19 123 SER A CA 1
ATOM 927 C C . SER A 1 123 ? -1.648 12.044 0.488 1.00 83.19 123 SER A C 1
ATOM 929 O O . SER A 1 123 ? -1.278 12.245 1.645 1.00 83.19 123 SER A O 1
ATOM 931 N N . GLY A 1 124 ? -2.731 12.632 -0.030 1.00 81.69 124 GLY A N 1
ATOM 932 C CA . GLY A 1 124 ? -3.626 13.495 0.735 1.00 81.69 124 GLY A CA 1
ATOM 933 C C . GLY A 1 124 ? -4.346 12.708 1.824 1.00 81.69 124 GLY A C 1
ATOM 934 O O . GLY A 1 124 ? -4.276 13.102 2.988 1.00 81.69 124 GLY A O 1
ATOM 935 N N . LEU A 1 125 ? -4.924 11.559 1.455 1.00 82.69 125 LEU A N 1
ATOM 936 C CA . LEU A 1 125 ? -5.595 10.651 2.388 1.00 82.69 125 LEU A CA 1
ATOM 937 C C . LEU A 1 125 ? -4.671 10.198 3.520 1.00 82.69 125 LEU A C 1
ATOM 939 O O . LEU A 1 125 ? -5.012 10.349 4.688 1.00 82.69 125 LEU A O 1
ATOM 943 N N . LEU A 1 126 ? -3.477 9.701 3.187 1.00 84.25 126 LEU A N 1
ATOM 944 C CA . LEU A 1 126 ? -2.522 9.201 4.179 1.00 84.25 126 LEU A CA 1
ATOM 945 C C . LEU A 1 126 ? -1.963 10.317 5.073 1.00 84.25 126 LEU A C 1
ATOM 947 O O . LEU A 1 126 ? -1.590 10.058 6.212 1.00 84.25 126 LEU A O 1
ATOM 951 N N . SER A 1 127 ? -1.949 11.562 4.587 1.00 81.19 127 SER A N 1
ATOM 952 C CA . SER A 1 127 ? -1.581 12.743 5.383 1.00 81.19 127 SER A CA 1
ATOM 953 C C . SER A 1 127 ? -2.737 13.288 6.240 1.00 81.19 127 SER A C 1
ATOM 955 O O . SER A 1 127 ? -2.576 14.340 6.856 1.00 81.19 127 SER A O 1
ATOM 957 N N . GLY A 1 128 ? -3.922 12.665 6.220 1.00 72.94 128 GLY A N 1
ATOM 958 C CA . GLY A 1 128 ? -5.122 13.165 6.903 1.00 72.94 128 GLY A CA 1
ATOM 959 C C . GLY A 1 128 ? -5.731 14.427 6.273 1.00 72.94 128 GLY A C 1
ATOM 960 O O . GLY A 1 128 ? -6.583 15.077 6.880 1.00 72.94 128 GLY A O 1
ATOM 961 N N . ARG A 1 129 ? -5.306 14.806 5.058 1.00 67.69 129 ARG A N 1
ATOM 962 C CA . ARG A 1 129 ? -5.872 15.944 4.322 1.00 67.69 129 ARG A CA 1
ATOM 963 C C . ARG A 1 129 ? -7.165 15.510 3.638 1.00 67.69 129 ARG A C 1
ATOM 965 O O . ARG A 1 129 ? -7.161 14.624 2.788 1.00 67.69 129 ARG A O 1
ATOM 972 N N . ARG A 1 130 ? -8.267 16.172 3.994 1.00 51.84 130 ARG A N 1
ATOM 973 C CA . ARG A 1 130 ? -9.582 15.960 3.379 1.00 51.84 130 ARG A CA 1
ATOM 974 C C . ARG A 1 130 ? -9.659 16.637 2.013 1.00 51.84 130 ARG A C 1
ATOM 976 O O . ARG A 1 130 ? -9.276 17.794 1.867 1.00 51.84 130 ARG A O 1
ATOM 983 N N . GLY A 1 131 ? -10.202 15.919 1.042 1.00 51.66 131 GLY A N 1
ATOM 984 C CA . GLY A 1 131 ? -10.625 16.444 -0.251 1.00 51.66 131 GLY A CA 1
ATOM 985 C C . GLY A 1 131 ? -11.871 15.700 -0.721 1.00 51.66 131 GLY A C 1
ATOM 986 O O . GLY A 1 131 ? -12.193 14.644 -0.172 1.00 51.66 131 GLY A O 1
ATOM 987 N N . ASP A 1 132 ? -12.562 16.263 -1.715 1.00 54.25 132 ASP A N 1
ATOM 988 C CA . ASP A 1 132 ? -13.668 15.619 -2.440 1.00 54.25 132 ASP A CA 1
ATOM 989 C C . ASP A 1 132 ? -13.323 14.181 -2.855 1.00 54.25 132 ASP A C 1
ATOM 991 O O . ASP A 1 132 ? -12.145 13.839 -2.924 1.00 54.25 132 ASP A O 1
ATOM 995 N N . SER A 1 133 ? -14.332 13.360 -3.188 1.00 66.81 133 SER A N 1
ATOM 996 C CA . SER A 1 133 ? -14.181 11.958 -3.631 1.00 66.81 133 SER A CA 1
ATOM 997 C C . SER A 1 133 ? -12.893 11.723 -4.435 1.00 66.81 133 SER A C 1
ATOM 999 O O . SER A 1 133 ? -12.811 12.042 -5.628 1.00 66.81 133 SER A O 1
ATOM 1001 N N . VAL A 1 134 ? -11.868 11.200 -3.755 1.00 79.25 134 VAL A N 1
ATOM 1002 C CA . VAL A 1 134 ? -10.518 11.004 -4.308 1.00 79.25 134 VAL A CA 1
ATOM 1003 C C . VAL A 1 134 ? -10.424 9.729 -5.134 1.00 79.25 134 VAL A C 1
ATOM 1005 O O . VAL A 1 134 ? -9.585 9.636 -6.021 1.00 79.25 134 VAL A O 1
ATOM 1008 N N . ILE A 1 135 ? -11.312 8.770 -4.875 1.00 85.69 135 ILE A N 1
ATOM 1009 C CA . ILE A 1 135 ? -11.505 7.589 -5.710 1.00 85.69 135 ILE A CA 1
ATOM 1010 C C . ILE A 1 135 ? -12.323 8.028 -6.927 1.00 85.69 135 ILE A C 1
ATOM 1012 O O . ILE A 1 135 ? -13.413 8.592 -6.785 1.00 85.69 135 ILE A O 1
ATOM 1016 N N . LYS A 1 136 ? -11.774 7.810 -8.123 1.00 84.00 136 LYS A N 1
ATOM 1017 C CA . LYS A 1 136 ? -12.346 8.253 -9.399 1.00 84.00 136 LYS A CA 1
ATOM 1018 C C . LYS A 1 136 ? -12.828 7.049 -10.196 1.00 84.00 136 LYS A C 1
ATOM 1020 O O . LYS A 1 136 ? -12.088 6.081 -10.339 1.00 84.00 136 LYS A O 1
ATOM 1025 N N . SER A 1 137 ? -14.039 7.112 -10.742 1.00 84.31 137 SER A N 1
ATOM 1026 C CA . SER A 1 137 ? -14.495 6.125 -11.723 1.00 84.31 137 SER A CA 1
ATOM 1027 C C . SER A 1 137 ? -13.819 6.359 -13.073 1.00 84.31 137 SER A C 1
ATOM 1029 O O . SER A 1 137 ? -13.596 7.502 -13.488 1.00 84.31 137 SER A O 1
ATOM 1031 N N . VAL A 1 138 ? -13.494 5.275 -13.774 1.00 80.44 138 VAL A N 1
ATOM 1032 C CA . VAL A 1 138 ? -12.884 5.352 -15.104 1.00 80.44 138 VAL A CA 1
ATOM 1033 C C . VAL A 1 138 ? -13.968 5.483 -16.169 1.00 80.44 138 VAL A C 1
ATOM 1035 O O . VAL A 1 138 ? -14.910 4.695 -16.245 1.00 80.44 138 VAL A O 1
ATOM 1038 N N . LYS A 1 139 ? -13.846 6.495 -17.031 1.00 78.75 139 LYS A N 1
ATOM 1039 C CA . LYS A 1 139 ? -14.808 6.704 -18.120 1.00 78.75 139 LYS A CA 1
ATOM 1040 C C . LYS A 1 139 ? -14.720 5.562 -19.132 1.00 78.75 139 LYS A C 1
ATOM 1042 O O . LYS A 1 139 ? -13.644 5.255 -19.631 1.00 78.75 139 LYS A O 1
ATOM 1047 N N . GLY A 1 140 ? -15.868 4.982 -19.478 1.00 77.06 140 GLY A N 1
ATOM 1048 C CA . GLY A 1 140 ? -15.962 3.922 -20.487 1.00 77.06 140 GLY A CA 1
ATOM 1049 C C . GLY A 1 140 ? -15.616 2.518 -19.984 1.00 77.06 140 GLY A C 1
ATOM 1050 O O . GLY A 1 140 ? -15.707 1.577 -20.766 1.00 77.06 140 GLY A O 1
ATOM 1051 N N . ILE A 1 141 ? -15.270 2.359 -18.701 1.00 74.81 141 ILE A N 1
ATOM 1052 C CA . ILE A 1 141 ? -15.035 1.055 -18.077 1.00 74.81 141 ILE A CA 1
ATOM 1053 C C . ILE A 1 141 ? -15.893 0.975 -16.819 1.00 74.81 141 ILE A C 1
ATOM 1055 O O . ILE A 1 141 ? -15.647 1.670 -15.836 1.00 74.81 141 ILE A O 1
ATOM 1059 N N . ASN A 1 142 ? -16.923 0.134 -16.861 1.00 74.25 142 ASN A N 1
ATOM 1060 C CA . ASN A 1 142 ? -17.788 -0.072 -15.706 1.00 74.25 142 ASN A CA 1
ATOM 1061 C C . ASN A 1 142 ? -17.015 -0.762 -14.583 1.00 74.25 142 ASN A C 1
ATOM 1063 O O . ASN A 1 142 ? -16.145 -1.591 -14.842 1.00 74.25 142 ASN A O 1
ATOM 1067 N N . ASN A 1 143 ? -17.373 -0.421 -13.348 1.00 78.19 143 ASN A N 1
ATOM 1068 C CA . ASN A 1 143 ? -16.845 -0.998 -12.111 1.00 78.19 143 ASN A CA 1
ATOM 1069 C C . ASN A 1 143 ? -15.354 -0.743 -11.845 1.00 78.19 143 ASN A C 1
ATOM 1071 O O . ASN A 1 143 ? -14.899 -1.048 -10.757 1.00 78.19 143 ASN A O 1
ATOM 1075 N N . LEU A 1 144 ? -14.613 -0.102 -12.752 1.00 78.88 144 LEU A N 1
ATOM 1076 C CA . LEU A 1 144 ? -13.213 0.238 -12.521 1.00 78.88 144 LEU A CA 1
ATOM 1077 C C . LEU A 1 144 ? -13.069 1.603 -11.846 1.00 78.88 144 LEU A C 1
ATOM 1079 O O . LEU A 1 144 ? -13.519 2.634 -12.363 1.00 78.88 144 LEU A O 1
ATOM 1083 N N . PHE A 1 145 ? -12.345 1.610 -10.731 1.00 86.44 145 PHE A N 1
ATOM 1084 C CA . PHE A 1 145 ? -12.019 2.813 -9.985 1.00 86.44 145 PHE A CA 1
ATOM 1085 C C . PHE A 1 145 ? -10.509 2.962 -9.800 1.00 86.44 145 PHE A C 1
ATOM 1087 O O . PHE A 1 145 ? -9.761 1.994 -9.655 1.00 86.44 145 PHE A O 1
ATOM 1094 N N . VAL A 1 146 ? -10.050 4.208 -9.784 1.00 86.00 146 VAL A N 1
ATOM 1095 C CA . VAL A 1 146 ? -8.642 4.566 -9.613 1.00 86.00 146 VAL A CA 1
ATOM 1096 C C . VAL A 1 146 ? -8.526 5.507 -8.431 1.00 86.00 146 VAL A C 1
ATOM 1098 O O . VAL A 1 146 ? -9.210 6.531 -8.370 1.00 86.00 146 VAL A O 1
ATOM 1101 N N . LEU A 1 147 ? -7.631 5.174 -7.504 1.00 89.44 147 LEU A N 1
ATOM 1102 C CA . LEU A 1 147 ? -7.170 6.102 -6.485 1.00 89.44 147 LEU A CA 1
ATOM 1103 C C . LEU A 1 147 ? -5.785 6.620 -6.909 1.00 89.44 147 LEU A C 1
ATOM 1105 O O . LEU A 1 147 ? -4.781 5.916 -6.753 1.00 89.44 147 LEU A O 1
ATOM 1109 N N . PRO A 1 148 ? -5.716 7.829 -7.497 1.00 86.56 148 PRO A N 1
ATOM 1110 C CA . PRO A 1 148 ? -4.456 8.436 -7.903 1.00 86.56 148 PRO A CA 1
ATOM 1111 C C . PRO A 1 148 ? -3.573 8.747 -6.684 1.00 86.56 148 PRO A C 1
ATOM 1113 O O . PRO A 1 148 ? -4.046 8.818 -5.552 1.00 86.56 148 PRO A O 1
ATOM 1116 N N . VAL A 1 149 ? -2.278 8.977 -6.907 1.00 83.56 149 VAL A N 1
ATOM 1117 C CA . VAL A 1 149 ? -1.322 9.335 -5.840 1.00 83.56 149 VAL A CA 1
ATOM 1118 C C . VAL A 1 149 ? -1.635 10.708 -5.251 1.00 83.56 149 VAL A C 1
ATOM 1120 O O . VAL A 1 149 ? -1.486 10.930 -4.049 1.00 83.56 149 VAL A O 1
ATOM 1123 N N . GLY A 1 150 ? -2.062 11.645 -6.095 1.00 82.56 150 GLY A N 1
ATOM 1124 C CA . GLY A 1 150 ? -2.132 13.058 -5.752 1.00 82.56 150 GLY A CA 1
ATOM 1125 C C . GLY A 1 150 ? -0.761 13.739 -5.825 1.00 82.56 150 GLY A C 1
ATOM 1126 O O . GLY A 1 150 ? 0.119 13.350 -6.602 1.00 82.56 150 GLY A O 1
ATOM 1127 N N . ILE A 1 151 ? -0.586 14.769 -4.995 1.00 80.19 151 ILE A N 1
ATOM 1128 C CA . ILE A 1 151 ? 0.674 15.506 -4.842 1.00 80.19 151 ILE A CA 1
ATOM 1129 C C . ILE A 1 151 ? 1.701 14.612 -4.147 1.00 80.19 151 ILE A C 1
ATOM 1131 O O . ILE A 1 151 ? 1.439 14.111 -3.056 1.00 80.19 151 ILE A O 1
ATOM 1135 N N . GLN A 1 152 ? 2.879 14.466 -4.755 1.00 79.88 152 GLN A N 1
ATOM 1136 C CA . GLN A 1 152 ? 3.969 13.682 -4.183 1.00 79.88 152 GLN A CA 1
ATOM 1137 C C . GLN A 1 152 ? 4.395 14.261 -2.813 1.00 79.88 152 GLN A C 1
ATOM 1139 O O . GLN A 1 152 ? 4.738 15.444 -2.732 1.00 79.88 152 GLN A O 1
ATOM 1144 N N . PRO A 1 153 ? 4.371 13.463 -1.735 1.00 77.94 153 PRO A N 1
ATOM 1145 C CA . PRO A 1 153 ? 4.807 13.852 -0.411 1.00 77.94 153 PRO A CA 1
ATOM 1146 C C . PRO A 1 153 ? 6.336 13.778 -0.298 1.00 77.94 153 PRO A C 1
ATOM 1148 O O . PRO A 1 153 ? 6.985 13.060 -1.062 1.00 77.94 153 PRO A O 1
ATOM 1151 N N . PRO A 1 154 ? 6.918 14.493 0.679 1.00 72.25 154 PRO A N 1
ATOM 1152 C CA . PRO A 1 154 ? 8.358 14.465 0.926 1.00 72.25 154 PRO A CA 1
ATOM 1153 C C . PRO A 1 154 ? 8.844 13.105 1.455 1.00 72.25 154 PRO A C 1
ATOM 1155 O O . PRO A 1 154 ? 9.940 12.686 1.099 1.00 72.25 154 PRO A O 1
ATOM 1158 N N . ASN A 1 155 ? 8.016 12.410 2.250 1.00 79.12 155 ASN A N 1
ATOM 1159 C CA . ASN A 1 155 ? 8.357 11.156 2.931 1.00 79.12 155 ASN A CA 1
ATOM 1160 C C . ASN A 1 155 ? 7.398 10.025 2.513 1.00 79.12 155 ASN A C 1
ATOM 1162 O O . ASN A 1 155 ? 6.409 9.760 3.196 1.00 79.12 155 ASN A O 1
ATOM 1166 N N . PRO A 1 156 ? 7.648 9.378 1.369 1.00 78.00 156 PRO A N 1
ATOM 1167 C CA . PRO A 1 156 ? 6.758 8.369 0.801 1.00 78.00 156 PRO A CA 1
ATOM 1168 C C . PRO A 1 156 ? 6.620 7.104 1.654 1.00 78.00 156 PRO A C 1
ATOM 1170 O O . PRO A 1 156 ? 5.515 6.639 1.940 1.00 78.00 156 PRO A O 1
ATOM 1173 N N . LEU A 1 157 ? 7.761 6.583 2.097 1.00 81.88 157 LEU A N 1
ATOM 1174 C CA . LEU A 1 157 ? 7.856 5.311 2.799 1.00 81.88 157 LEU A CA 1
ATOM 1175 C C . LEU A 1 157 ? 7.127 5.353 4.148 1.00 81.88 157 LEU A C 1
ATOM 1177 O O . LEU A 1 157 ? 6.357 4.450 4.457 1.00 81.88 157 LEU A O 1
ATOM 1181 N N . GLU A 1 158 ? 7.271 6.455 4.892 1.00 84.31 158 GLU A N 1
ATOM 1182 C CA . GLU A 1 158 ? 6.608 6.666 6.188 1.00 84.31 158 GLU A CA 1
ATOM 1183 C C . GLU A 1 158 ? 5.077 6.586 6.083 1.00 84.31 158 GLU A C 1
ATOM 1185 O O . GLU A 1 158 ? 4.407 6.099 6.995 1.00 84.31 158 GLU A O 1
ATOM 1190 N N . LEU A 1 159 ? 4.505 7.043 4.964 1.00 84.56 159 LEU A N 1
ATOM 1191 C CA . LEU A 1 159 ? 3.061 6.985 4.745 1.00 84.56 159 LEU A CA 1
ATOM 1192 C C . LEU A 1 159 ? 2.577 5.554 4.485 1.00 84.56 159 LEU A C 1
ATOM 1194 O O . LEU A 1 159 ? 1.503 5.192 4.962 1.00 84.56 159 LEU A O 1
ATOM 1198 N N . ILE A 1 160 ? 3.363 4.744 3.767 1.00 85.50 160 ILE A N 1
ATOM 1199 C CA . ILE A 1 160 ? 3.045 3.335 3.470 1.00 85.50 160 ILE A CA 1
ATOM 1200 C C . ILE A 1 160 ? 3.232 2.469 4.723 1.00 85.50 160 ILE A C 1
ATOM 1202 O O . ILE A 1 160 ? 2.414 1.593 5.009 1.00 85.50 160 ILE A O 1
ATOM 1206 N N . GLU A 1 161 ? 4.287 2.725 5.499 1.00 86.50 161 GLU A N 1
ATOM 1207 C CA . GLU A 1 161 ? 4.549 2.047 6.774 1.00 86.50 161 GLU A CA 1
ATOM 1208 C C . GLU A 1 161 ? 3.529 2.431 7.852 1.00 86.50 161 GLU A C 1
ATOM 1210 O O . GLU A 1 161 ? 3.239 1.647 8.760 1.00 86.50 161 GLU A O 1
ATOM 1215 N N . GLY A 1 162 ? 2.932 3.616 7.741 1.00 84.06 162 GLY A N 1
ATOM 1216 C CA . GLY A 1 162 ? 1.946 4.123 8.681 1.00 84.06 162 GLY A CA 1
ATOM 1217 C C . GLY A 1 162 ? 0.707 3.233 8.839 1.00 84.06 162 GLY A C 1
ATOM 1218 O O . GLY A 1 162 ? 0.302 2.466 7.960 1.00 84.06 162 GLY A O 1
ATOM 1219 N N . ALA A 1 163 ? 0.036 3.369 9.984 1.00 82.81 163 ALA A N 1
ATOM 1220 C CA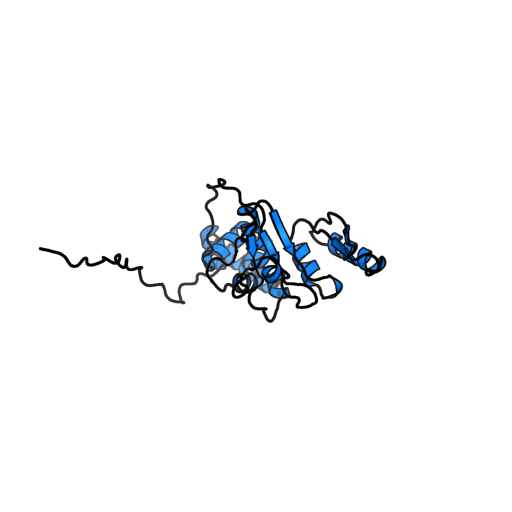 . ALA A 1 163 ? -1.240 2.695 10.241 1.00 82.81 163 ALA A CA 1
ATOM 1221 C C . ALA A 1 163 ? -2.335 3.126 9.244 1.00 82.81 163 ALA A C 1
ATOM 1223 O O . ALA A 1 163 ? -3.165 2.307 8.851 1.00 82.81 163 ALA A O 1
ATOM 1224 N N . ALA A 1 164 ? -2.284 4.381 8.778 1.00 84.69 164 ALA A N 1
ATOM 1225 C CA . ALA A 1 164 ? -3.238 4.953 7.828 1.00 84.69 164 ALA A CA 1
ATOM 1226 C C . ALA A 1 164 ? -3.331 4.160 6.514 1.00 84.69 164 ALA A C 1
ATOM 1228 O O . ALA A 1 164 ? -4.421 4.011 5.971 1.00 84.69 164 ALA A O 1
ATOM 1229 N N . PHE A 1 165 ? -2.220 3.603 6.023 1.00 87.88 165 PHE A N 1
ATOM 1230 C CA . PHE A 1 165 ? -2.238 2.807 4.796 1.00 87.88 165 PHE A CA 1
ATOM 1231 C C . PHE A 1 165 ? -2.951 1.464 4.986 1.00 87.88 165 PHE A C 1
ATOM 1233 O O . PHE A 1 165 ? -3.760 1.071 4.152 1.00 87.88 165 PHE A O 1
ATOM 1240 N N . GLY A 1 166 ? -2.722 0.791 6.119 1.00 87.06 166 GLY A N 1
ATOM 1241 C CA . GLY A 1 166 ? -3.440 -0.446 6.452 1.00 87.06 166 GLY A CA 1
ATOM 1242 C C . GLY A 1 166 ? -4.942 -0.217 6.639 1.00 87.06 166 GLY A C 1
ATOM 1243 O O . GLY A 1 166 ? -5.746 -0.992 6.131 1.00 87.06 166 GLY A O 1
ATOM 1244 N N . LEU A 1 167 ? -5.305 0.882 7.305 1.00 85.44 167 LEU A N 1
ATOM 1245 C CA . LEU A 1 167 ? -6.691 1.331 7.452 1.00 85.44 167 LEU A CA 1
ATOM 1246 C C . LEU A 1 167 ? -7.370 1.560 6.101 1.00 85.44 167 LEU A C 1
ATOM 1248 O O . LEU A 1 167 ? -8.462 1.051 5.868 1.00 85.44 167 LEU A O 1
ATOM 1252 N N . LEU A 1 168 ? -6.696 2.279 5.202 1.00 86.81 168 LEU A N 1
ATOM 1253 C CA . LEU A 1 168 ? -7.196 2.527 3.857 1.00 86.81 168 LEU A CA 1
ATOM 1254 C C . LEU A 1 168 ? -7.409 1.219 3.090 1.00 86.81 168 LEU A C 1
ATOM 1256 O O . LEU A 1 168 ? -8.455 1.045 2.478 1.00 86.81 168 LEU A O 1
ATOM 1260 N N . LEU A 1 169 ? -6.447 0.292 3.121 1.00 89.50 169 LEU A N 1
ATOM 1261 C CA . LEU A 1 169 ? -6.598 -1.005 2.455 1.00 89.50 169 LEU A CA 1
ATOM 1262 C C . LEU A 1 169 ? -7.798 -1.784 3.000 1.00 89.50 169 LEU A C 1
ATOM 1264 O O . LEU A 1 169 ? -8.548 -2.356 2.216 1.00 89.50 169 LEU A O 1
ATOM 1268 N N . HIS A 1 170 ? -8.010 -1.772 4.316 1.00 87.94 170 HIS A N 1
ATOM 1269 C CA . HIS A 1 170 ? -9.169 -2.415 4.930 1.00 87.94 170 HIS A CA 1
ATOM 1270 C C . HIS A 1 170 ? -10.490 -1.765 4.487 1.00 87.94 170 HIS A C 1
ATOM 1272 O O . HIS A 1 170 ? -11.415 -2.461 4.078 1.00 87.94 170 HIS A O 1
ATOM 1278 N N . GLU A 1 171 ? -10.566 -0.432 4.484 1.00 83.88 171 GLU A N 1
ATOM 1279 C CA . GLU A 1 171 ? -11.739 0.301 3.996 1.00 83.88 171 GLU A CA 1
ATOM 1280 C C . GLU A 1 171 ? -12.022 0.008 2.516 1.00 83.88 171 GLU A C 1
ATOM 1282 O O . GLU A 1 171 ? -13.172 -0.211 2.130 1.00 83.88 171 GLU A O 1
ATOM 1287 N N . LEU A 1 172 ? -10.977 -0.024 1.684 1.00 87.12 172 LEU A N 1
ATOM 1288 C CA . LEU A 1 172 ? -11.100 -0.352 0.269 1.00 87.12 172 LEU A CA 1
ATOM 1289 C C . LEU A 1 172 ? -11.561 -1.796 0.073 1.00 87.12 172 LEU A C 1
ATOM 1291 O O . LEU A 1 172 ? -12.420 -2.020 -0.762 1.00 87.12 172 LEU A O 1
ATOM 1295 N N . LEU A 1 173 ? -11.076 -2.762 0.851 1.00 87.75 173 LEU A N 1
ATOM 1296 C CA . LEU A 1 173 ? -11.529 -4.156 0.757 1.00 87.75 173 LEU A CA 1
ATOM 1297 C C . LEU A 1 173 ? -12.974 -4.357 1.241 1.00 87.75 173 LEU A C 1
ATOM 1299 O O . LEU A 1 173 ? -13.650 -5.262 0.769 1.00 87.75 173 LEU A O 1
ATOM 1303 N N . ASN A 1 174 ? -13.478 -3.498 2.131 1.00 86.38 174 ASN A N 1
ATOM 1304 C CA . ASN A 1 174 ? -14.897 -3.502 2.512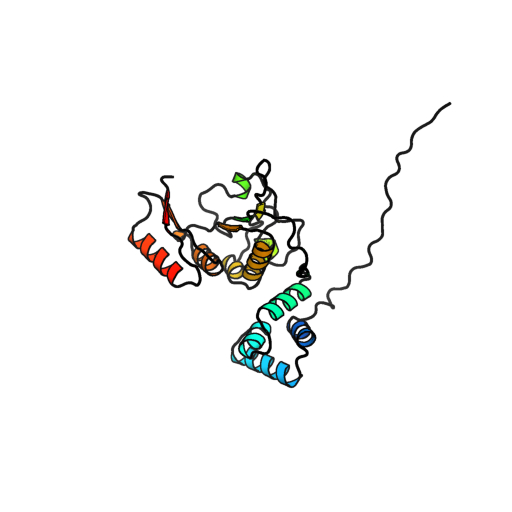 1.00 86.38 174 ASN A CA 1
ATOM 1305 C C . ASN A 1 174 ? -15.797 -2.912 1.416 1.00 86.38 174 ASN A C 1
ATOM 1307 O O . ASN A 1 174 ? -16.993 -3.196 1.370 1.00 86.38 174 ASN A O 1
ATOM 1311 N N . LYS A 1 175 ? -15.229 -2.062 0.555 1.00 82.69 175 LYS A N 1
ATOM 1312 C CA . LYS A 1 175 ? -15.934 -1.399 -0.544 1.00 82.69 175 LYS A CA 1
ATOM 1313 C C . LYS A 1 175 ? -15.701 -2.062 -1.889 1.00 82.69 175 LYS A C 1
ATOM 1315 O O . LYS A 1 175 ? -16.480 -1.792 -2.780 1.00 82.69 175 LYS A O 1
ATOM 1320 N N . PHE A 1 176 ? -14.654 -2.855 -2.071 1.00 84.69 176 PHE A N 1
ATOM 1321 C CA . PHE A 1 176 ? -14.291 -3.408 -3.365 1.00 84.69 176 PHE A CA 1
ATOM 1322 C C . PHE A 1 176 ? -13.895 -4.870 -3.255 1.00 84.69 176 PHE A C 1
ATOM 1324 O O . PHE A 1 176 ? -13.088 -5.229 -2.400 1.00 84.69 176 PHE A O 1
ATOM 1331 N N . ASP A 1 177 ? -14.382 -5.697 -4.180 1.00 82.31 177 ASP A N 1
ATOM 1332 C CA . ASP A 1 177 ? -14.058 -7.130 -4.200 1.00 82.31 177 ASP A CA 1
ATOM 1333 C C . ASP A 1 177 ? -12.551 -7.371 -4.397 1.00 82.31 177 ASP A C 1
ATOM 1335 O O . ASP A 1 177 ? -11.959 -8.314 -3.860 1.00 82.31 177 ASP A O 1
ATOM 1339 N N . HIS A 1 178 ? -11.906 -6.481 -5.154 1.00 84.62 178 HIS A N 1
ATOM 1340 C CA . HIS A 1 178 ? -10.482 -6.527 -5.444 1.00 84.62 178 HIS A CA 1
ATOM 1341 C C . HIS A 1 178 ? -9.839 -5.147 -5.297 1.00 84.62 178 HIS A C 1
ATOM 1343 O O . HIS A 1 178 ? -10.372 -4.130 -5.740 1.00 84.62 178 HIS A O 1
ATOM 1349 N N . VAL A 1 179 ? -8.643 -5.122 -4.712 1.00 90.19 179 VAL A N 1
ATOM 1350 C CA . VAL A 1 179 ? -7.797 -3.929 -4.629 1.00 90.19 179 VAL A CA 1
ATOM 1351 C C . VAL A 1 179 ? -6.429 -4.293 -5.184 1.00 90.19 179 VAL A C 1
ATOM 1353 O O . VAL A 1 179 ? -5.751 -5.172 -4.653 1.00 90.19 179 VAL A O 1
ATOM 1356 N N . VAL A 1 180 ? -6.029 -3.637 -6.268 1.00 89.19 180 VAL A N 1
ATOM 1357 C CA . VAL A 1 180 ? -4.715 -3.816 -6.890 1.00 89.19 180 VAL A CA 1
ATOM 1358 C C . VAL A 1 180 ? -3.832 -2.650 -6.494 1.00 89.19 180 VAL A C 1
ATOM 1360 O O . VAL A 1 180 ? -4.213 -1.495 -6.653 1.00 89.19 180 VAL A O 1
ATOM 1363 N N . VAL A 1 181 ? -2.639 -2.950 -5.989 1.00 90.31 181 VAL A N 1
ATOM 1364 C CA . VAL A 1 181 ? -1.645 -1.937 -5.637 1.00 90.31 181 VAL A CA 1
ATOM 1365 C C . VAL A 1 181 ? -0.514 -1.994 -6.638 1.00 90.31 181 VAL A C 1
ATOM 1367 O O . VAL A 1 181 ? 0.302 -2.910 -6.623 1.00 90.31 181 VAL A O 1
ATOM 1370 N N . ASP A 1 182 ? -0.490 -1.012 -7.525 1.00 85.69 182 ASP A N 1
ATOM 1371 C CA . ASP A 1 182 ? 0.626 -0.775 -8.413 1.00 85.69 182 ASP A CA 1
ATOM 1372 C C . ASP A 1 182 ? 1.770 -0.122 -7.632 1.00 85.69 182 ASP A C 1
ATOM 1374 O O . ASP A 1 182 ? 1.577 0.825 -6.865 1.00 85.69 182 ASP A O 1
ATOM 1378 N N . THR A 1 183 ? 2.971 -0.659 -7.809 1.00 84.19 183 THR A N 1
ATOM 1379 C CA . THR A 1 183 ? 4.155 -0.277 -7.041 1.00 84.19 183 THR A CA 1
ATOM 1380 C C . THR A 1 183 ? 5.331 0.022 -7.966 1.00 84.19 183 THR A C 1
ATOM 1382 O O . THR A 1 183 ? 5.394 -0.505 -9.080 1.00 84.19 183 THR A O 1
ATOM 1385 N N . PRO A 1 184 ? 6.281 0.875 -7.544 1.00 79.56 184 PRO A N 1
ATOM 1386 C CA . PRO A 1 184 ? 7.524 1.057 -8.282 1.00 79.56 184 PRO A CA 1
ATOM 1387 C C . PRO A 1 184 ? 8.263 -0.270 -8.469 1.00 79.56 184 PRO A C 1
ATOM 1389 O O . PRO A 1 184 ? 8.170 -1.159 -7.622 1.00 79.56 184 PRO A O 1
ATOM 1392 N N . ALA A 1 185 ? 9.054 -0.384 -9.540 1.00 82.00 185 ALA A N 1
ATOM 1393 C CA . ALA A 1 185 ? 9.933 -1.540 -9.703 1.00 82.00 185 ALA A CA 1
ATOM 1394 C C . ALA A 1 185 ? 10.881 -1.672 -8.498 1.00 82.00 185 ALA A C 1
ATOM 1396 O O . ALA A 1 185 ? 11.365 -0.667 -7.973 1.00 82.00 185 ALA A O 1
ATOM 1397 N N . ALA A 1 186 ? 11.168 -2.913 -8.099 1.00 82.62 186 ALA A N 1
ATOM 1398 C CA . ALA A 1 186 ? 11.966 -3.213 -6.909 1.00 82.62 186 ALA A CA 1
ATOM 1399 C C . ALA A 1 186 ? 13.369 -2.572 -6.926 1.00 82.62 186 ALA A C 1
ATOM 1401 O O . ALA A 1 186 ? 13.905 -2.236 -5.874 1.00 82.62 186 ALA A O 1
ATOM 1402 N N . ASP A 1 187 ? 13.933 -2.332 -8.112 1.00 78.56 187 ASP A N 1
ATOM 1403 C CA . ASP A 1 187 ? 15.245 -1.695 -8.281 1.00 78.56 187 ASP A CA 1
ATOM 1404 C C . ASP A 1 187 ? 15.260 -0.208 -7.877 1.00 78.56 187 ASP A C 1
ATOM 1406 O O . ASP A 1 187 ? 16.328 0.363 -7.657 1.00 78.56 187 ASP A O 1
ATOM 1410 N N . PHE A 1 188 ? 14.093 0.443 -7.784 1.00 74.88 188 PHE A N 1
ATOM 1411 C CA . PHE A 1 188 ? 13.985 1.870 -7.458 1.00 74.88 188 PHE A CA 1
ATOM 1412 C C . PHE A 1 188 ? 13.851 2.164 -5.964 1.00 74.88 188 PHE A C 1
ATOM 1414 O O . PHE A 1 188 ? 13.904 3.331 -5.579 1.00 74.88 188 PHE A O 1
ATOM 1421 N N . GLY A 1 189 ? 13.701 1.142 -5.121 1.00 76.56 189 GLY A N 1
ATOM 1422 C CA . GLY A 1 189 ? 13.620 1.322 -3.678 1.00 76.56 189 GLY A CA 1
ATOM 1423 C C . GLY A 1 189 ? 12.736 0.299 -2.981 1.00 76.56 189 GLY A C 1
ATOM 1424 O O . GLY A 1 189 ? 12.184 -0.620 -3.583 1.00 76.56 189 GLY A O 1
ATOM 1425 N N . ALA A 1 190 ? 12.594 0.483 -1.670 1.00 82.44 190 ALA A N 1
ATOM 1426 C CA . ALA A 1 190 ? 11.851 -0.430 -0.809 1.00 82.44 190 ALA A CA 1
ATOM 1427 C C . ALA A 1 190 ? 10.325 -0.237 -0.869 1.00 82.44 190 ALA A C 1
ATOM 1429 O O . ALA A 1 190 ? 9.605 -1.081 -0.342 1.00 82.44 190 ALA A O 1
ATOM 1430 N N . ASP A 1 191 ? 9.820 0.825 -1.512 1.00 81.94 191 ASP A N 1
ATOM 1431 C CA . ASP A 1 191 ? 8.393 1.186 -1.492 1.00 81.94 191 ASP A CA 1
ATOM 1432 C C . ASP A 1 191 ? 7.491 0.019 -1.912 1.00 81.94 191 ASP A C 1
ATOM 1434 O O . ASP A 1 191 ? 6.496 -0.266 -1.249 1.00 81.94 191 ASP A O 1
ATOM 1438 N N . GLY A 1 192 ? 7.857 -0.691 -2.986 1.00 83.88 192 GLY A N 1
ATOM 1439 C CA . GLY A 1 192 ? 7.079 -1.827 -3.481 1.00 83.88 192 GLY A CA 1
ATOM 1440 C C . GLY A 1 192 ? 7.087 -3.024 -2.534 1.00 83.88 192 GLY A C 1
ATOM 1441 O O . GLY A 1 192 ? 6.046 -3.641 -2.327 1.00 83.88 192 GLY A O 1
ATOM 1442 N N . LEU A 1 193 ? 8.223 -3.314 -1.893 1.00 86.06 193 LEU A N 1
ATOM 1443 C CA . LEU A 1 193 ? 8.333 -4.380 -0.890 1.00 86.06 193 LEU A CA 1
ATOM 1444 C C . LEU A 1 193 ? 7.511 -4.060 0.362 1.00 86.06 193 LEU A C 1
ATOM 1446 O O . LEU A 1 193 ? 6.785 -4.917 0.864 1.00 86.06 193 LEU A O 1
ATOM 1450 N N . VAL A 1 194 ? 7.599 -2.821 0.844 1.00 88.56 194 VAL A N 1
ATOM 1451 C CA . VAL A 1 194 ? 6.867 -2.364 2.028 1.00 88.56 194 VAL A CA 1
ATOM 1452 C C . VAL A 1 194 ? 5.364 -2.322 1.754 1.00 88.56 194 VAL A C 1
ATOM 1454 O O . VAL A 1 194 ? 4.583 -2.821 2.562 1.00 88.56 194 VAL A O 1
ATOM 1457 N N . ALA A 1 195 ? 4.943 -1.805 0.596 1.00 88.56 195 ALA A N 1
ATOM 1458 C CA . ALA A 1 195 ? 3.541 -1.823 0.191 1.00 88.56 195 ALA A CA 1
ATOM 1459 C C . ALA A 1 195 ? 3.020 -3.259 0.043 1.00 88.56 195 ALA A C 1
ATOM 1461 O O . ALA A 1 195 ? 1.946 -3.575 0.559 1.00 88.56 195 ALA A O 1
ATOM 1462 N N . ALA A 1 196 ? 3.795 -4.146 -0.592 1.00 89.12 196 ALA A N 1
ATOM 1463 C CA . ALA A 1 196 ? 3.436 -5.551 -0.750 1.00 89.12 196 ALA A CA 1
ATOM 1464 C C . ALA A 1 196 ? 3.246 -6.247 0.601 1.00 89.12 196 ALA A C 1
ATOM 1466 O O . ALA A 1 196 ? 2.256 -6.950 0.766 1.00 89.12 196 ALA A O 1
ATOM 1467 N N . ALA A 1 197 ? 4.114 -5.998 1.590 1.00 88.62 197 ALA A N 1
ATOM 1468 C CA . ALA A 1 197 ? 3.983 -6.564 2.935 1.00 88.62 197 ALA A CA 1
ATOM 1469 C C . ALA A 1 197 ? 2.662 -6.175 3.630 1.00 88.62 197 ALA A C 1
ATOM 1471 O O . ALA A 1 197 ? 2.163 -6.902 4.486 1.00 88.62 197 ALA A O 1
ATOM 1472 N N . ARG A 1 198 ? 2.062 -5.041 3.258 1.00 88.25 198 ARG A N 1
ATOM 1473 C CA . ARG A 1 198 ? 0.758 -4.594 3.775 1.00 88.25 198 ARG A CA 1
ATOM 1474 C C . ARG A 1 198 ? -0.425 -5.131 2.968 1.00 88.25 198 ARG A C 1
ATOM 1476 O O . ARG A 1 198 ? -1.563 -4.989 3.406 1.00 88.25 198 ARG A O 1
ATOM 1483 N N . CYS A 1 199 ? -0.157 -5.758 1.827 1.00 88.31 199 CYS A N 1
ATOM 1484 C CA . CYS A 1 199 ? -1.137 -6.425 0.981 1.00 88.31 199 CYS A CA 1
ATOM 1485 C C . CYS A 1 199 ? -1.197 -7.931 1.289 1.00 88.31 199 CYS A C 1
ATOM 1487 O O . CYS A 1 199 ? -0.286 -8.507 1.880 1.00 88.31 199 CYS A O 1
ATOM 1489 N N . GLY A 1 200 ? -2.269 -8.600 0.856 1.00 83.81 200 GLY A N 1
ATOM 1490 C CA . GLY A 1 200 ? -2.406 -10.050 1.050 1.00 83.81 200 GLY A CA 1
ATOM 1491 C C . GLY A 1 200 ? -1.593 -10.887 0.056 1.00 83.81 200 GLY A C 1
ATOM 1492 O O . GLY A 1 200 ? -1.051 -11.936 0.407 1.00 83.81 200 GLY A O 1
ATOM 1493 N N . VAL A 1 201 ? -1.508 -10.435 -1.197 1.00 88.62 201 VAL A N 1
ATOM 1494 C CA . VAL A 1 201 ? -0.910 -11.188 -2.307 1.00 88.62 201 VAL A CA 1
ATOM 1495 C C . VAL A 1 201 ? -0.012 -10.276 -3.136 1.00 88.62 201 VAL A C 1
ATOM 1497 O O . VAL A 1 201 ? -0.399 -9.156 -3.457 1.00 88.62 201 VAL A O 1
ATOM 1500 N N . ALA A 1 202 ? 1.164 -10.777 -3.513 1.00 89.31 202 ALA A N 1
ATOM 1501 C CA . ALA A 1 202 ? 2.101 -10.111 -4.410 1.00 89.31 202 ALA A CA 1
ATOM 1502 C C . ALA A 1 202 ? 2.214 -10.871 -5.741 1.00 89.31 202 ALA A C 1
ATOM 1504 O O . ALA A 1 202 ? 2.443 -12.085 -5.762 1.00 89.31 202 ALA A O 1
ATOM 1505 N N . LEU A 1 203 ? 2.084 -10.145 -6.852 1.00 88.19 203 LEU A N 1
ATOM 1506 C CA . LEU A 1 203 ? 2.351 -10.631 -8.204 1.00 88.19 203 LEU A CA 1
ATOM 1507 C C . LEU A 1 203 ? 3.585 -9.909 -8.741 1.00 88.19 203 LEU A C 1
ATOM 1509 O O . LEU A 1 203 ? 3.625 -8.682 -8.755 1.00 88.19 203 LEU A O 1
ATOM 1513 N N . ILE A 1 204 ? 4.589 -10.663 -9.177 1.00 88.44 204 ILE A N 1
ATOM 1514 C CA . ILE A 1 204 ? 5.834 -10.086 -9.690 1.00 88.44 204 ILE A CA 1
ATOM 1515 C C . ILE A 1 204 ? 5.741 -10.009 -11.210 1.00 88.44 204 ILE A C 1
ATOM 1517 O O . ILE A 1 204 ? 5.405 -10.999 -11.855 1.00 88.44 204 ILE A O 1
ATOM 1521 N N . VAL A 1 205 ? 6.085 -8.862 -11.789 1.00 86.44 205 VAL A N 1
ATOM 1522 C CA . VAL A 1 205 ? 6.203 -8.696 -13.242 1.00 86.44 205 VAL A CA 1
ATOM 1523 C C . VAL A 1 205 ? 7.678 -8.551 -13.594 1.00 86.44 205 VAL A C 1
ATOM 1525 O O . VAL A 1 205 ? 8.353 -7.652 -13.100 1.00 86.44 205 VAL A O 1
ATOM 1528 N N . ALA A 1 206 ? 8.191 -9.449 -14.433 1.00 85.12 206 ALA A N 1
ATOM 1529 C CA . ALA A 1 206 ? 9.583 -9.463 -14.863 1.00 85.12 206 ALA A CA 1
ATOM 1530 C C . ALA A 1 206 ? 9.671 -9.253 -16.375 1.00 85.12 206 ALA A C 1
ATOM 1532 O O . ALA A 1 206 ? 9.070 -9.990 -17.159 1.00 85.12 206 ALA A O 1
ATOM 1533 N N . ARG A 1 207 ? 10.450 -8.256 -16.801 1.00 79.81 207 ARG A N 1
ATOM 1534 C CA . ARG A 1 207 ? 10.667 -7.996 -18.224 1.00 79.81 207 ARG A CA 1
ATOM 1535 C C . ARG A 1 207 ? 11.651 -9.005 -18.814 1.00 79.81 207 ARG A C 1
ATOM 1537 O O . ARG A 1 207 ? 12.780 -9.158 -18.334 1.00 79.81 207 ARG A O 1
ATOM 1544 N N . GLN A 1 208 ? 11.232 -9.666 -19.886 1.00 77.38 208 GLN A N 1
ATOM 1545 C CA . GLN A 1 208 ? 12.038 -10.638 -20.606 1.00 77.38 208 GLN A CA 1
ATOM 1546 C C . GLN A 1 208 ? 13.337 -9.992 -21.104 1.00 77.38 208 GLN A C 1
ATOM 1548 O O . GLN A 1 208 ? 13.362 -8.841 -21.541 1.00 77.38 208 GLN A O 1
ATOM 1553 N N . ASN A 1 209 ? 14.441 -10.736 -20.999 1.00 78.94 209 ASN A N 1
ATOM 1554 C CA . ASN A 1 209 ? 15.783 -10.321 -21.427 1.00 78.94 209 ASN A CA 1
ATOM 1555 C C . ASN A 1 209 ? 16.326 -9.040 -20.762 1.00 78.94 209 ASN A C 1
ATOM 1557 O O . ASN A 1 209 ? 17.363 -8.537 -21.186 1.00 78.94 209 ASN A O 1
ATOM 1561 N N . SER A 1 210 ? 15.654 -8.520 -19.729 1.00 79.06 210 SER A N 1
ATOM 1562 C CA . SER A 1 210 ? 16.040 -7.279 -19.042 1.00 79.06 210 SER A CA 1
ATOM 1563 C C . SER A 1 210 ? 16.305 -7.476 -17.548 1.00 79.06 210 SER A C 1
ATOM 1565 O O . SER A 1 210 ? 17.014 -6.674 -16.951 1.00 79.06 210 SER A O 1
ATOM 1567 N N . VAL A 1 211 ? 15.763 -8.540 -16.947 1.00 78.56 211 VAL A N 1
ATOM 1568 C CA . VAL A 1 211 ? 15.922 -8.858 -15.520 1.00 78.56 211 VAL A CA 1
ATOM 1569 C C . VAL A 1 211 ? 16.887 -10.031 -15.351 1.00 78.56 211 VAL A C 1
ATOM 1571 O O . VAL A 1 211 ? 16.759 -11.051 -16.034 1.00 78.56 211 VAL A O 1
ATOM 1574 N N . ARG A 1 212 ? 17.852 -9.916 -14.430 1.00 83.94 212 ARG A N 1
ATOM 1575 C CA . ARG A 1 212 ? 18.745 -11.031 -14.087 1.00 83.94 212 ARG A CA 1
ATOM 1576 C C . ARG A 1 212 ? 18.016 -12.015 -13.178 1.00 83.94 212 ARG A C 1
ATOM 1578 O O . ARG A 1 212 ? 17.285 -11.631 -12.271 1.00 83.94 212 ARG A O 1
ATOM 1585 N N . VAL A 1 213 ? 18.270 -13.305 -13.384 1.00 84.06 213 VAL A N 1
ATOM 1586 C CA . VAL A 1 213 ? 17.636 -14.379 -12.601 1.00 84.06 213 VAL A CA 1
ATOM 1587 C C . VAL A 1 213 ? 17.944 -14.260 -11.105 1.00 84.06 213 VAL A C 1
ATOM 1589 O O . VAL A 1 213 ? 17.075 -14.548 -10.286 1.00 84.06 213 VAL A O 1
ATOM 1592 N N . ASP A 1 214 ? 19.154 -13.832 -10.741 1.00 85.88 214 ASP A N 1
ATOM 1593 C CA . ASP A 1 214 ? 19.548 -13.688 -9.336 1.00 85.88 214 ASP A CA 1
ATOM 1594 C C . ASP A 1 214 ? 18.799 -12.543 -8.640 1.00 85.88 214 ASP A C 1
ATOM 1596 O O . ASP A 1 214 ? 18.332 -12.725 -7.518 1.00 85.88 214 ASP A O 1
ATOM 1600 N N . ASP A 1 215 ? 18.586 -11.420 -9.332 1.00 85.75 215 ASP A N 1
ATOM 1601 C CA . ASP A 1 215 ? 17.820 -10.281 -8.811 1.00 85.75 215 ASP A CA 1
ATOM 1602 C C . ASP A 1 215 ? 16.342 -10.668 -8.616 1.00 85.75 215 ASP A C 1
ATOM 1604 O O . ASP A 1 215 ? 15.741 -10.391 -7.577 1.00 85.75 215 ASP A O 1
ATOM 1608 N N . LEU A 1 216 ? 15.770 -11.422 -9.565 1.00 85.94 216 LEU A N 1
ATOM 1609 C CA . LEU A 1 216 ? 14.411 -11.957 -9.443 1.00 85.94 216 LEU A CA 1
ATOM 1610 C C . LEU A 1 216 ? 14.276 -12.931 -8.260 1.00 85.94 216 LEU A C 1
ATOM 1612 O O . LEU A 1 216 ? 13.293 -12.875 -7.521 1.00 85.94 216 LEU A O 1
ATOM 1616 N N . LYS A 1 217 ? 15.259 -13.817 -8.053 1.00 85.12 217 LYS A N 1
ATOM 1617 C CA . LYS A 1 217 ? 15.284 -14.727 -6.896 1.00 85.12 217 LYS A CA 1
ATOM 1618 C C . LYS A 1 217 ? 15.378 -13.960 -5.581 1.00 85.12 217 LYS A C 1
ATOM 1620 O O . LYS A 1 217 ? 14.663 -14.303 -4.642 1.00 85.12 217 LYS A O 1
ATOM 1625 N N . ALA A 1 218 ? 16.220 -12.929 -5.523 1.00 88.44 218 ALA A N 1
ATOM 1626 C CA . ALA A 1 218 ? 16.350 -12.074 -4.350 1.00 88.44 218 ALA A CA 1
ATOM 1627 C C . ALA A 1 218 ? 15.022 -11.371 -4.023 1.00 88.44 218 ALA A C 1
ATOM 1629 O O . ALA A 1 218 ? 14.605 -11.368 -2.866 1.00 88.44 218 ALA A O 1
ATOM 1630 N N . LEU A 1 219 ? 14.307 -10.869 -5.036 1.00 87.94 219 LEU A N 1
ATOM 1631 C CA . LEU A 1 219 ? 12.984 -10.265 -4.863 1.00 87.94 219 LEU A CA 1
ATOM 1632 C C . LEU A 1 219 ? 11.945 -11.272 -4.347 1.00 87.94 219 LEU A C 1
ATOM 1634 O O . LEU A 1 219 ? 11.224 -10.980 -3.393 1.00 87.94 219 LEU A O 1
ATO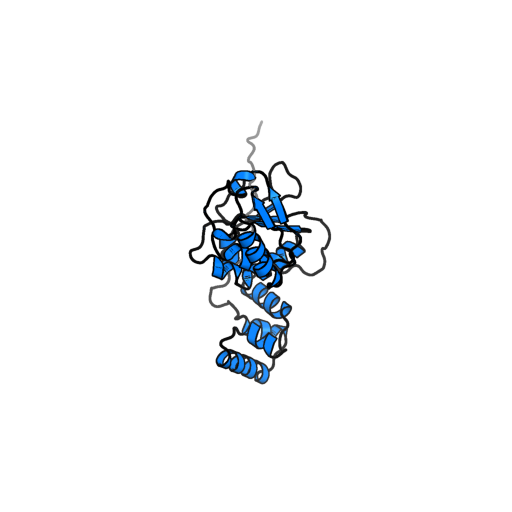M 1638 N N . VAL A 1 220 ? 11.886 -12.472 -4.933 1.00 88.56 220 VAL A N 1
ATOM 1639 C CA . VAL A 1 220 ? 10.991 -13.544 -4.461 1.00 88.56 220 VAL A CA 1
ATOM 1640 C C . VAL A 1 220 ? 11.290 -13.896 -3.005 1.00 88.56 220 VAL A C 1
ATOM 1642 O O . VAL A 1 220 ? 10.362 -14.054 -2.212 1.00 88.56 220 VAL A O 1
ATOM 1645 N N . GLN A 1 221 ? 12.569 -13.993 -2.634 1.00 87.31 221 GLN A N 1
ATOM 1646 C CA . GLN A 1 221 ? 12.984 -14.289 -1.266 1.00 87.31 221 GLN A CA 1
ATOM 1647 C C . GLN A 1 221 ? 12.596 -13.165 -0.297 1.00 87.31 221 GLN A C 1
ATOM 1649 O O . GLN A 1 221 ? 12.064 -13.454 0.773 1.00 87.31 221 GLN A O 1
ATOM 1654 N N . ALA A 1 222 ? 12.810 -11.903 -0.674 1.00 88.62 222 ALA A N 1
ATOM 1655 C CA . ALA A 1 222 ? 12.434 -10.747 0.136 1.00 88.62 222 ALA A CA 1
ATOM 1656 C C . ALA A 1 222 ? 10.917 -10.680 0.371 1.00 88.62 222 ALA A C 1
ATOM 1658 O O . ALA A 1 222 ? 10.475 -10.499 1.503 1.00 88.62 222 ALA A O 1
ATOM 1659 N N . LEU A 1 223 ? 10.111 -10.903 -0.672 1.00 86.44 223 LEU A N 1
ATOM 1660 C CA . LEU A 1 223 ? 8.651 -10.943 -0.555 1.00 86.44 223 LEU A CA 1
ATOM 1661 C C . LEU A 1 223 ? 8.172 -12.133 0.277 1.00 86.44 223 LEU A C 1
ATOM 1663 O O . LEU A 1 223 ? 7.286 -11.971 1.109 1.00 86.44 223 LEU A O 1
ATOM 1667 N N . SER A 1 224 ? 8.784 -13.306 0.110 1.00 84.69 224 SER A N 1
ATOM 1668 C CA . SER A 1 224 ? 8.431 -14.508 0.882 1.00 84.69 224 SER A CA 1
ATOM 1669 C C . SER A 1 224 ? 8.805 -14.404 2.364 1.00 84.69 224 SER A C 1
ATOM 1671 O O . SER A 1 224 ? 8.262 -15.141 3.180 1.00 84.69 224 SER A O 1
ATOM 1673 N N . ALA A 1 225 ? 9.739 -13.513 2.715 1.00 86.94 225 ALA A N 1
ATOM 1674 C CA . ALA A 1 225 ? 10.071 -13.184 4.100 1.00 86.94 225 ALA A CA 1
ATOM 1675 C C . ALA A 1 225 ? 9.093 -12.171 4.728 1.00 86.94 225 ALA A C 1
ATOM 1677 O O . ALA A 1 225 ? 9.134 -11.953 5.938 1.00 86.94 225 ALA A O 1
ATOM 1678 N N . SER A 1 226 ? 8.229 -11.549 3.921 1.00 86.38 226 SER A N 1
ATOM 1679 C CA . SER A 1 226 ? 7.161 -10.663 4.384 1.00 86.38 226 SER A CA 1
ATOM 1680 C C . SER A 1 226 ? 5.866 -11.436 4.660 1.00 86.38 226 SER A C 1
ATOM 1682 O O . SER A 1 226 ? 5.773 -12.645 4.460 1.00 86.38 226 SER A O 1
ATOM 1684 N N . THR A 1 227 ? 4.830 -10.725 5.095 1.00 85.62 227 THR A N 1
ATOM 1685 C CA . THR A 1 227 ? 3.466 -11.249 5.257 1.00 85.62 227 THR A CA 1
ATOM 1686 C C . THR A 1 227 ? 2.732 -11.490 3.933 1.00 85.62 227 THR A C 1
ATOM 1688 O O . THR A 1 227 ? 1.687 -12.141 3.933 1.00 85.62 227 THR A O 1
ATOM 1691 N N . ALA A 1 228 ? 3.257 -11.002 2.805 1.00 87.44 228 ALA A N 1
ATOM 1692 C CA . ALA A 1 228 ? 2.627 -11.150 1.498 1.00 87.44 228 ALA A CA 1
ATOM 1693 C C . ALA A 1 228 ? 2.813 -12.562 0.927 1.00 87.44 228 ALA A C 1
ATOM 1695 O O . ALA A 1 228 ? 3.927 -13.085 0.853 1.00 87.44 228 ALA A O 1
ATOM 1696 N N . LYS A 1 229 ? 1.737 -13.161 0.408 1.00 86.88 229 LYS A N 1
ATOM 1697 C CA . LYS A 1 229 ? 1.843 -14.406 -0.362 1.00 86.88 229 LYS A CA 1
ATOM 1698 C C . LYS A 1 229 ? 2.268 -14.099 -1.797 1.00 86.88 229 LYS A C 1
ATOM 1700 O O . LYS A 1 229 ? 1.540 -13.430 -2.526 1.00 86.88 229 LYS A O 1
ATOM 1705 N N . VAL A 1 230 ? 3.394 -14.647 -2.248 1.00 87.06 230 VAL A N 1
ATOM 1706 C CA . VAL A 1 230 ? 3.790 -14.557 -3.663 1.00 87.06 230 VAL A CA 1
ATOM 1707 C C . VAL A 1 230 ? 2.898 -15.484 -4.496 1.00 87.06 230 VAL A C 1
ATOM 1709 O O . VAL A 1 230 ? 2.957 -16.704 -4.348 1.00 87.06 230 VAL A O 1
ATOM 1712 N N . ALA A 1 231 ? 2.058 -14.915 -5.365 1.00 85.06 231 ALA A N 1
ATOM 1713 C CA . ALA A 1 231 ? 1.198 -15.684 -6.270 1.00 85.06 231 ALA A CA 1
ATOM 1714 C C . ALA A 1 231 ? 1.984 -16.301 -7.434 1.00 85.06 231 ALA A C 1
ATOM 1716 O O . ALA A 1 231 ? 1.666 -17.401 -7.882 1.00 85.06 231 ALA A O 1
ATOM 1717 N N . GLY A 1 232 ? 3.006 -15.596 -7.921 1.00 81.75 232 GLY A N 1
ATOM 1718 C CA . GLY A 1 232 ? 3.840 -16.040 -9.031 1.00 81.75 232 GLY A CA 1
ATOM 1719 C C . GLY A 1 232 ? 4.584 -14.895 -9.711 1.00 81.75 232 GLY A C 1
ATOM 1720 O O . GLY A 1 232 ? 4.561 -13.751 -9.248 1.00 81.75 232 GLY A O 1
ATOM 1721 N N . VAL A 1 233 ? 5.237 -15.230 -10.824 1.00 82.06 233 VAL A N 1
ATOM 1722 C CA . VAL A 1 233 ? 5.950 -14.286 -11.692 1.00 82.06 233 VAL A CA 1
ATOM 1723 C C . VAL A 1 233 ? 5.307 -14.303 -13.076 1.00 82.06 233 VAL A C 1
ATOM 1725 O O . VAL A 1 233 ? 5.150 -15.367 -13.674 1.00 82.06 233 VAL A O 1
ATOM 1728 N N . VAL A 1 234 ? 4.971 -13.125 -13.595 1.00 82.69 234 VAL A N 1
ATOM 1729 C CA . VAL A 1 234 ? 4.547 -12.906 -14.978 1.00 82.69 234 VAL A CA 1
ATOM 1730 C C . VAL A 1 234 ? 5.743 -12.398 -15.769 1.00 82.69 234 VAL A C 1
ATOM 1732 O O . VAL A 1 234 ? 6.323 -11.365 -15.438 1.00 82.69 234 VAL A O 1
ATOM 1735 N N . MET A 1 235 ? 6.106 -13.120 -16.825 1.00 80.06 235 MET A N 1
ATOM 1736 C CA . MET A 1 235 ? 7.100 -12.656 -17.788 1.00 80.06 235 MET A CA 1
ATOM 1737 C C . MET A 1 235 ? 6.415 -11.755 -18.815 1.00 80.06 235 MET A C 1
ATOM 1739 O O . MET A 1 235 ? 5.458 -12.188 -19.453 1.00 80.06 235 MET A O 1
ATOM 1743 N N . ASN A 1 236 ? 6.903 -10.527 -18.977 1.00 75.62 236 ASN A N 1
ATOM 1744 C CA . ASN A 1 236 ? 6.401 -9.582 -19.974 1.00 75.62 236 ASN A CA 1
ATOM 1745 C C . ASN A 1 236 ? 7.455 -9.297 -21.048 1.00 75.62 236 ASN A C 1
ATOM 1747 O O . ASN A 1 236 ? 8.631 -9.127 -20.729 1.00 75.62 236 ASN A O 1
ATOM 1751 N N . GLU A 1 237 ? 7.042 -9.201 -22.310 1.00 68.19 237 GLU A N 1
ATOM 1752 C CA . GLU A 1 237 ? 7.949 -8.927 -23.439 1.00 68.19 237 GLU A CA 1
ATOM 1753 C C . GLU A 1 237 ? 8.185 -7.419 -23.669 1.00 68.19 237 GLU A C 1
ATOM 1755 O O . GLU A 1 237 ? 9.100 -7.039 -24.404 1.00 68.19 237 GLU A O 1
ATOM 1760 N N . TYR A 1 238 ? 7.408 -6.557 -22.998 1.00 50.28 238 TYR A N 1
ATOM 1761 C CA . TYR A 1 238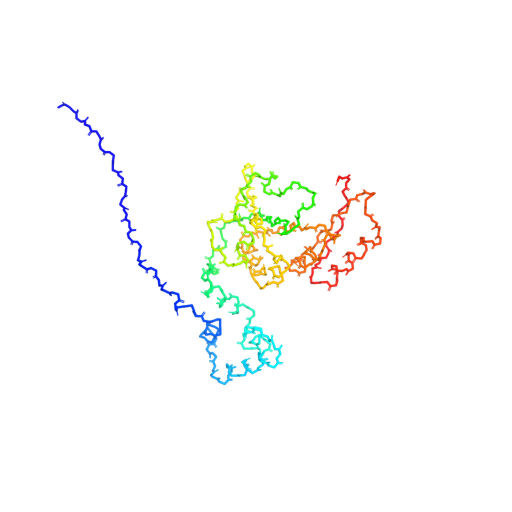 ? 7.418 -5.098 -23.167 1.00 50.28 238 TYR A CA 1
ATOM 1762 C C . TYR A 1 238 ? 7.870 -4.343 -21.918 1.00 50.28 238 TYR A C 1
ATOM 1764 O O . TYR A 1 238 ? 7.454 -4.707 -20.794 1.00 50.28 238 TYR A O 1
#

Secondary structure (DSSP, 8-state):
------PPPPP---PPPPPPTT----HHHHHHHHHT--HHHHHHHHHHHHHHT--HHHHHHHTTSS-HHHHHHHHHHHTT--PPPS----S----EEE--SS--SSS--HHHHTT---SSSHHHHHTT---S--SEEPTTSTT-EEE---SPPS-HHHHHHSHHHHHHHHHHHHH-S-EEE----GGG-SHHHHHHHHSSEEEEEEETTTS-HHHHHHHHHHHHTSSSEEEEEEEE--